Protein 7AE2 (pdb70)

Structure (mmCIF, N/CA/C/O backbone):
data_7AE2
#
_entry.id   7AE2
#
_cell.length_a   72.709
_cell.length_b   85.989
_cell.length_c   100.105
_cell.angle_alpha   90.000
_cell.angle_beta   90.000
_cell.angle_gamma   90.000
#
_symmetry.space_group_name_H-M   'C 2 2 21'
#
loop_
_entity.id
_entity.type
_entity.pdbx_description
1 polymer 'HEPN toxin'
2 polymer 'MNT ANTITOXIN'
3 water water
#
loop_
_atom_site.group_PDB
_atom_site.id
_atom_site.type_symbol
_atom_site.label_atom_id
_atom_site.label_alt_id
_atom_site.label_comp_id
_atom_site.label_asym_id
_atom_site.label_entity_id
_atom_site.label_seq_id
_atom_site.pdbx_PDB_ins_code
_atom_site.Cartn_x
_atom_site.Cartn_y
_atom_site.Cartn_z
_atom_site.occupancy
_atom_site.B_iso_or_equiv
_atom_site.auth_seq_id
_atom_site.auth_comp_id
_atom_site.auth_asym_id
_atom_site.auth_atom_id
_atom_site.pdbx_PDB_model_num
ATOM 1 N N . ASN A 1 3 ? -24.413 -20.390 12.325 1.00 87.61 3 ASN A N 1
ATOM 2 C CA . ASN A 1 3 ? -23.912 -20.516 13.688 1.00 87.95 3 ASN A CA 1
ATOM 3 C C . ASN A 1 3 ? -23.136 -19.270 14.105 1.00 83.04 3 ASN A C 1
ATOM 4 O O . ASN A 1 3 ? -22.931 -19.024 15.293 1.00 82.65 3 ASN A O 1
ATOM 6 N N . ILE A 1 4 ? -22.704 -18.486 13.116 1.00 79.06 4 ILE A N 1
ATOM 7 C CA . ILE A 1 4 ? -21.968 -17.258 13.391 1.00 70.64 4 ILE A CA 1
ATOM 8 C C . ILE A 1 4 ? -22.900 -16.223 14.005 1.00 66.02 4 ILE A C 1
ATOM 9 O O . ILE A 1 4 ? -24.028 -16.022 13.536 1.00 65.86 4 ILE A O 1
ATOM 14 N N . GLU A 1 5 ? -22.432 -15.564 15.069 1.00 62.11 5 GLU A N 1
ATOM 15 C CA . GLU A 1 5 ? -23.166 -14.467 15.685 1.00 60.30 5 GLU A CA 1
ATOM 16 C C . GLU A 1 5 ? -22.680 -13.142 15.108 1.00 51.98 5 GLU A C 1
ATOM 17 O O . GLU A 1 5 ? -21.588 -12.677 15.454 1.00 48.83 5 GLU A O 1
ATOM 23 N N . PRO A 1 6 ? -23.456 -12.516 14.220 1.00 50.05 6 PRO A N 1
ATOM 24 C CA . PRO A 1 6 ? -23.008 -11.252 13.614 1.00 44.75 6 PRO A CA 1
ATOM 25 C C . PRO A 1 6 ? -22.823 -10.127 14.618 1.00 44.39 6 PRO A C 1
ATOM 26 O O . PRO A 1 6 ? -21.935 -9.283 14.433 1.00 39.28 6 PRO A O 1
ATOM 30 N N . VAL A 1 7 ? -23.636 -10.081 15.677 1.00 42.00 7 VAL A N 1
ATOM 31 C CA . VAL A 1 7 ? -23.537 -8.977 16.627 1.00 44.74 7 VAL A CA 1
ATOM 32 C C . VAL A 1 7 ? -22.209 -9.021 17.377 1.00 45.89 7 VAL A C 1
ATOM 33 O O . VAL A 1 7 ? -21.673 -7.974 17.763 1.00 42.75 7 VAL A O 1
ATOM 37 N N . ILE A 1 8 ? -21.641 -10.213 17.576 1.00 40.87 8 ILE A N 1
ATOM 38 C CA . ILE A 1 8 ? -20.330 -10.311 18.212 1.00 41.83 8 ILE A CA 1
ATOM 39 C C . ILE A 1 8 ? -19.245 -9.792 17.278 1.00 39.08 8 ILE A C 1
ATOM 40 O O . ILE A 1 8 ? -18.350 -9.045 17.695 1.00 38.68 8 ILE A O 1
ATOM 45 N N . ILE A 1 9 ? -19.308 -10.172 16.000 1.00 38.19 9 ILE A N 1
ATOM 46 C CA . ILE A 1 9 ? -18.329 -9.695 15.029 1.00 34.67 9 ILE A CA 1
ATOM 47 C C . ILE A 1 9 ? -18.471 -8.192 14.815 1.00 32.36 9 ILE A C 1
ATOM 48 O O . ILE A 1 9 ? -17.473 -7.469 14.716 1.00 33.87 9 ILE A O 1
ATOM 53 N N . GLU A 1 10 ? -19.710 -7.696 14.757 1.00 33.96 10 GLU A N 1
ATOM 54 C CA . GLU A 1 10 ? -19.930 -6.267 14.548 1.00 35.57 10 GLU A CA 1
ATOM 55 C C . GLU A 1 10 ? -19.361 -5.443 15.697 1.00 38.57 10 GLU A C 1
ATOM 56 O O . GLU A 1 10 ? -18.837 -4.343 15.481 1.00 36.50 10 GLU A O 1
ATOM 62 N N . THR A 1 11 ? -19.451 -5.961 16.925 1.00 40.18 11 THR A N 1
ATOM 63 C CA . THR A 1 11 ? -18.855 -5.272 18.066 1.00 35.74 11 THR A CA 1
ATOM 64 C C . THR A 1 11 ? -17.349 -5.117 17.892 1.00 36.27 11 THR A C 1
ATOM 65 O O . THR A 1 11 ? -16.789 -4.052 18.177 1.00 39.64 11 THR A O 1
ATOM 69 N N . ARG A 1 12 ? -16.674 -6.167 17.417 1.00 32.55 12 ARG A N 1
ATOM 70 C CA . ARG A 1 12 ? -15.227 -6.090 17.247 1.00 34.46 12 ARG A CA 1
ATOM 71 C C . ARG A 1 12 ? -14.850 -5.210 16.060 1.00 34.00 12 ARG A C 1
ATOM 72 O O . ARG A 1 12 ? -13.857 -4.476 16.120 1.00 32.42 12 ARG A O 1
ATOM 80 N N . LEU A 1 13 ? -15.620 -5.274 14.970 1.00 31.86 13 LEU A N 1
ATOM 81 C CA . LEU A 1 13 ? -15.369 -4.375 13.847 1.00 30.32 13 LEU A CA 1
ATOM 82 C C . LEU A 1 13 ? -15.537 -2.922 14.267 1.00 32.35 13 LEU A C 1
ATOM 83 O O . LEU A 1 13 ? -14.776 -2.049 13.834 1.00 33.70 13 LEU A O 1
ATOM 88 N N . GLU A 1 14 ? -16.533 -2.649 15.111 1.00 31.67 14 GLU A N 1
ATOM 89 C CA . GLU A 1 14 ? -16.732 -1.299 15.624 1.00 34.57 14 GLU A CA 1
ATOM 90 C C . GLU A 1 14 ? -15.522 -0.834 16.428 1.00 33.74 14 GLU A C 1
ATOM 91 O O . GLU A 1 14 ? -15.100 0.322 16.316 1.00 34.91 14 GLU A O 1
ATOM 97 N N . LEU A 1 15 ? -14.942 -1.730 17.232 1.00 31.93 15 LEU A N 1
ATOM 98 C CA . LEU A 1 15 ? -13.756 -1.375 18.008 1.00 28.99 15 LEU A CA 1
ATOM 99 C C . LEU A 1 15 ? -12.556 -1.113 17.106 1.00 31.03 15 LEU A C 1
ATOM 100 O O . LEU A 1 15 ? -11.780 -0.182 17.354 1.00 33.36 15 LEU A O 1
ATOM 105 N N . ILE A 1 16 ? -12.377 -1.932 16.065 1.00 29.23 16 ILE A N 1
ATOM 106 C CA . ILE A 1 16 ? -11.274 -1.716 15.129 1.00 30.44 16 ILE A CA 1
ATOM 107 C C . ILE A 1 16 ? -11.378 -0.335 14.497 1.00 30.26 16 ILE A C 1
ATOM 108 O O . ILE A 1 16 ? -10.375 0.376 14.352 1.00 30.90 16 ILE A O 1
ATOM 113 N N . GLY A 1 17 ? -12.593 0.071 14.126 1.00 28.36 17 GLY A N 1
ATOM 114 C CA . GLY A 1 17 ? -12.775 1.398 13.558 1.00 28.87 17 GLY A CA 1
ATOM 115 C C . GLY A 1 17 ? -12.413 2.500 14.524 1.00 33.79 17 GLY A C 1
ATOM 116 O O . GLY A 1 17 ? -11.834 3.522 14.134 1.00 33.42 17 GLY A O 1
ATOM 117 N N A ARG A 1 18 ? -12.741 2.325 15.810 0.48 32.24 18 ARG A N 1
ATOM 118 N N B ARG A 1 18 ? -12.743 2.325 15.808 0.52 32.27 18 ARG A N 1
ATOM 119 C CA A ARG A 1 18 ? -12.399 3.333 16.807 0.48 34.44 18 ARG A CA 1
ATOM 120 C CA B ARG A 1 18 ? -12.403 3.329 16.808 0.52 34.41 18 ARG A CA 1
ATOM 121 C C A ARG A 1 18 ? -10.895 3.388 17.043 0.48 33.44 18 ARG A C 1
ATOM 122 C C B ARG A 1 18 ? -10.898 3.386 17.043 0.52 33.42 18 ARG A C 1
ATOM 123 O O A ARG A 1 18 ? -10.324 4.473 17.202 0.48 35.09 18 ARG A O 1
ATOM 124 O O B ARG A 1 18 ? -10.330 4.473 17.200 0.52 35.04 18 ARG A O 1
ATOM 139 N N . TYR A 1 19 ? -10.237 2.226 17.071 1.00 30.20 19 TYR A N 1
ATOM 140 C CA . TYR A 1 19 ? -8.788 2.202 17.235 1.00 31.67 19 TYR A CA 1
ATOM 141 C C . TYR A 1 19 ? -8.089 2.846 16.044 1.00 36.77 19 TYR A C 1
ATOM 142 O O . TYR A 1 19 ? -7.088 3.553 16.210 1.00 34.69 19 TYR A O 1
ATOM 151 N N . LEU A 1 20 ? -8.604 2.607 14.835 1.00 31.18 20 LEU A N 1
ATOM 152 C CA . LEU A 1 20 ? -7.997 3.181 13.638 1.00 30.60 20 LEU A CA 1
ATOM 153 C C . LEU A 1 20 ? -8.158 4.695 13.608 1.00 29.29 20 LEU A C 1
ATOM 154 O O . LEU A 1 20 ? -7.261 5.410 13.145 1.00 33.05 20 LEU A O 1
ATOM 159 N N . ASP A 1 21 ? -9.296 5.204 14.089 1.00 28.01 21 ASP A N 1
ATOM 160 C CA . ASP A 1 21 ? -9.484 6.649 14.157 1.00 30.41 21 ASP A CA 1
ATOM 161 C C . ASP A 1 21 ? -8.454 7.294 15.076 1.00 34.28 21 ASP A C 1
ATOM 162 O O . ASP A 1 21 ? -7.980 8.404 14.806 1.00 35.69 21 ASP A O 1
ATOM 167 N N . HIS A 1 22 ? -8.093 6.615 16.168 1.00 36.61 22 HIS A N 1
ATOM 168 C CA . HIS A 1 22 ? -7.057 7.145 17.049 1.00 41.30 22 HIS A CA 1
ATOM 169 C C . HIS A 1 22 ? -5.671 6.971 16.438 1.00 40.67 22 HIS A C 1
ATOM 170 O O . HIS A 1 22 ? -4.809 7.847 16.584 1.00 41.72 22 HIS A O 1
ATOM 177 N N . LEU A 1 23 ? -5.439 5.851 15.747 1.00 34.29 23 LEU A N 1
ATOM 178 C CA . LEU A 1 23 ? -4.142 5.622 15.118 1.00 36.14 23 LEU A CA 1
ATOM 179 C C . LEU A 1 23 ? -3.897 6.596 13.973 1.00 37.36 23 LEU A C 1
ATOM 180 O O . LEU A 1 23 ? -2.745 6.954 13.699 1.00 37.48 23 LEU A O 1
ATOM 185 N N . LYS A 1 24 ? -4.969 7.037 13.307 1.00 34.61 24 LYS A N 1
ATOM 186 C CA . LYS A 1 24 ? -4.848 7.977 12.198 1.00 35.60 24 LYS A CA 1
ATOM 187 C C . LYS A 1 24 ? -4.229 9.299 12.635 1.00 39.85 24 LYS A C 1
ATOM 188 O O . LYS A 1 24 ? -3.655 10.015 11.806 1.00 42.22 24 LYS A O 1
ATOM 194 N N . LYS A 1 25 ? -4.332 9.644 13.922 1.00 39.87 25 LYS A N 1
ATOM 195 C CA . LYS A 1 25 ? -3.736 10.888 14.395 1.00 46.97 25 LYS A CA 1
ATOM 196 C C . LYS A 1 25 ? -2.216 10.876 14.279 1.00 46.55 25 LYS A C 1
ATOM 197 O O . LYS A 1 25 ? -1.590 11.938 14.364 1.00 51.33 25 LYS A O 1
ATOM 203 N N . PHE A 1 26 ? -1.611 9.704 14.084 1.00 43.65 26 PHE A N 1
ATOM 204 C CA . PHE A 1 26 ? -0.165 9.561 13.971 1.00 43.87 26 PHE A CA 1
ATOM 205 C C . PHE A 1 26 ? 0.295 9.328 12.535 1.00 50.78 26 PHE A C 1
ATOM 206 O O . PHE A 1 26 ? 1.455 8.961 12.321 1.00 54.89 26 PHE A O 1
ATOM 214 N N . GLU A 1 27 ? -0.580 9.533 11.545 1.00 47.10 27 GLU A N 1
ATOM 215 C CA . GLU A 1 27 ? -0.245 9.153 10.177 1.00 44.69 27 GLU A CA 1
ATOM 216 C C . GLU A 1 27 ? 0.801 10.062 9.548 1.00 49.46 27 GLU A C 1
ATOM 217 O O . GLU A 1 27 ? 1.471 9.642 8.600 1.00 45.65 27 GLU A O 1
ATOM 223 N N . ASN A 1 28 ? 0.959 11.289 10.046 1.00 52.84 28 ASN A N 1
ATOM 224 C CA . ASN A 1 28 ? 1.862 12.260 9.441 1.00 57.95 28 ASN A CA 1
ATOM 225 C C . ASN A 1 28 ? 3.061 12.579 10.328 1.00 60.44 28 ASN A C 1
ATOM 226 O O . ASN A 1 28 ? 3.758 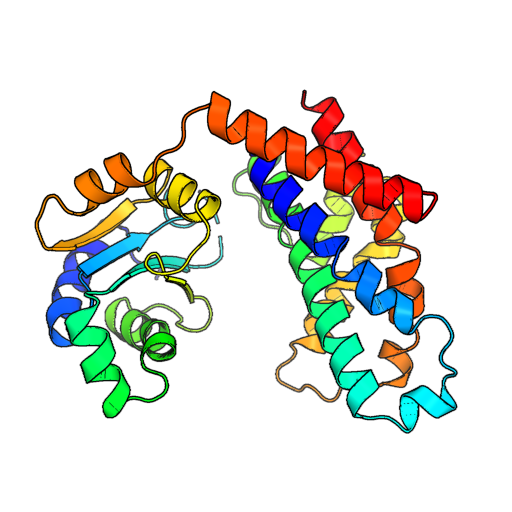13.570 10.090 1.00 66.07 28 ASN A O 1
ATOM 231 N N . ILE A 1 29 ? 3.317 11.761 11.341 1.00 56.96 29 ILE A N 1
ATOM 232 C CA . ILE A 1 29 ? 4.466 11.970 12.214 1.00 56.76 29 ILE A CA 1
ATOM 233 C C . ILE A 1 29 ? 5.707 11.405 11.539 1.00 56.06 29 ILE A C 1
ATOM 234 O O . ILE A 1 29 ? 5.707 10.264 11.063 1.00 55.80 29 ILE A O 1
ATOM 239 N N . SER A 1 30 ? 6.768 12.205 11.491 1.00 58.88 30 SER A N 1
ATOM 240 C CA . SER A 1 30 ? 8.012 11.752 10.893 1.00 60.91 30 SER A CA 1
ATOM 241 C C . SER A 1 30 ? 8.659 10.675 11.760 1.00 59.21 30 SER A C 1
ATOM 242 O O . SER A 1 30 ? 8.329 10.501 12.936 1.00 56.21 30 SER A O 1
ATOM 245 N N . LEU A 1 31 ? 9.593 9.940 11.155 1.00 62.07 31 LEU A N 1
ATOM 246 C CA . LEU A 1 31 ? 10.305 8.906 11.898 1.00 64.47 31 LEU A CA 1
ATOM 247 C C . LEU A 1 31 ? 11.121 9.509 13.035 1.00 64.88 31 LEU A C 1
ATOM 248 O O . LEU A 1 31 ? 11.216 8.922 14.119 1.00 64.17 31 LEU A O 1
ATOM 253 N N . ASP A 1 32 ? 11.703 10.690 12.814 1.00 69.84 32 ASP A N 1
ATOM 254 C CA . ASP A 1 32 ? 12.535 11.310 13.841 1.00 77.58 32 ASP A CA 1
ATOM 255 C C . ASP A 1 32 ? 11.706 11.717 15.054 1.00 75.82 32 ASP A C 1
ATOM 256 O O . ASP A 1 32 ? 12.071 11.414 16.196 1.00 75.94 32 ASP A O 1
ATOM 261 N N . ASP A 1 33 ? 10.586 12.408 14.824 1.00 74.12 33 ASP A N 1
ATOM 262 C CA . ASP A 1 33 ? 9.726 12.813 15.932 1.00 74.04 33 ASP A CA 1
ATOM 263 C C . ASP A 1 33 ? 9.132 11.607 16.649 1.00 68.42 33 ASP A C 1
ATOM 264 O O . ASP A 1 33 ? 8.913 11.651 17.866 1.00 69.39 33 ASP A O 1
ATOM 269 N N . TYR A 1 34 ? 8.872 10.523 15.916 1.00 61.20 34 TYR A N 1
ATOM 270 C CA . TYR A 1 34 ? 8.329 9.317 16.533 1.00 55.83 34 TYR A CA 1
ATOM 271 C C . TYR A 1 34 ? 9.361 8.643 17.427 1.00 59.56 34 TYR A C 1
ATOM 272 O O . TYR A 1 34 ? 9.034 8.184 18.528 1.00 60.15 34 TYR A O 1
ATOM 281 N N . LEU A 1 35 ? 10.617 8.579 16.978 1.00 62.88 35 LEU A N 1
ATOM 282 C CA . LEU A 1 35 ? 11.644 7.917 17.773 1.00 64.48 35 LEU A CA 1
ATOM 283 C C . LEU A 1 35 ? 12.002 8.715 19.020 1.00 65.65 35 LEU A C 1
ATOM 284 O O . LEU A 1 35 ? 12.470 8.137 20.007 1.00 69.58 35 LEU A O 1
ATOM 289 N N . SER A 1 36 ? 11.794 10.031 19.002 1.00 65.55 36 SER A N 1
ATOM 290 C CA . SER A 1 36 ? 12.108 10.855 20.162 1.00 70.94 36 SER A CA 1
ATOM 291 C C . SER A 1 36 ? 11.005 10.852 21.211 1.00 69.92 36 SER A C 1
ATOM 292 O O . SER A 1 36 ? 11.245 11.303 22.336 1.00 74.75 36 SER A O 1
ATOM 295 N N . SER A 1 37 ? 9.816 10.359 20.881 1.00 65.31 37 SER A N 1
ATOM 296 C CA . SER A 1 37 ? 8.669 10.381 21.785 1.00 63.24 37 SER A CA 1
ATOM 297 C C . SER A 1 37 ? 8.366 8.954 22.229 1.00 59.71 37 SER A C 1
ATOM 298 O O . SER A 1 37 ? 7.793 8.167 21.470 1.00 57.20 37 SER A O 1
ATOM 301 N N . PHE A 1 38 ? 8.747 8.626 23.464 1.00 60.50 38 PHE A N 1
ATOM 302 C CA . PHE A 1 38 ? 8.395 7.323 24.016 1.00 58.48 38 PHE A CA 1
ATOM 303 C C . PHE A 1 38 ? 6.895 7.213 24.252 1.00 55.58 38 PHE A C 1
ATOM 304 O O . PHE A 1 38 ? 6.330 6.119 24.144 1.00 51.26 38 PHE A O 1
ATOM 312 N N . GLU A 1 39 ? 6.233 8.334 24.550 1.00 57.02 39 GLU A N 1
ATOM 313 C CA . GLU A 1 39 ? 4.793 8.312 24.783 1.00 57.17 39 GLU A CA 1
ATOM 314 C C . GLU A 1 39 ? 4.035 7.941 23.513 1.00 53.72 39 GLU A C 1
ATOM 315 O O . GLU A 1 39 ? 3.119 7.112 23.543 1.00 52.79 39 GLU A O 1
ATOM 321 N N . GLN A 1 40 ? 4.402 8.551 22.382 1.00 50.40 40 GLN A N 1
ATOM 322 C CA . GLN A 1 40 ? 3.723 8.236 21.128 1.00 50.80 40 GLN A CA 1
ATOM 323 C C . GLN A 1 40 ? 3.984 6.800 20.694 1.00 48.09 40 GLN A C 1
ATOM 324 O O . GLN A 1 40 ? 3.137 6.191 20.030 1.00 45.61 40 GLN A O 1
ATOM 330 N N . GLN A 1 41 ? 5.138 6.239 21.060 1.00 47.23 41 GLN A N 1
ATOM 331 C CA . GLN A 1 41 ? 5.398 4.837 20.757 1.00 44.94 41 GLN A CA 1
ATOM 332 C C . GLN A 1 41 ? 4.478 3.922 21.557 1.00 44.40 41 GLN A C 1
ATOM 333 O O .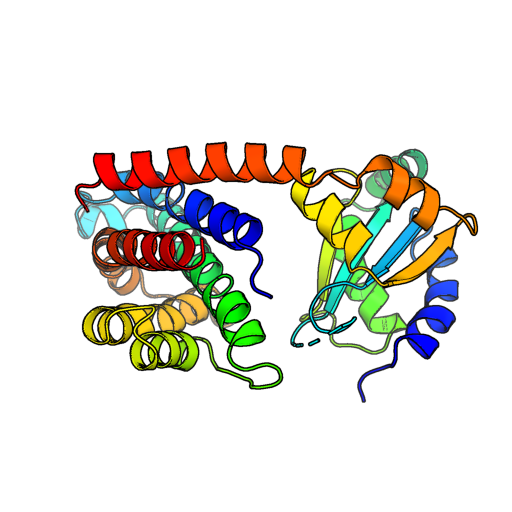 GLN A 1 41 ? 3.953 2.941 21.019 1.00 46.61 41 GLN A O 1
ATOM 339 N N . LEU A 1 42 ? 4.260 4.236 22.837 1.00 44.98 42 LEU A N 1
ATOM 340 C CA . LEU A 1 42 ? 3.401 3.402 23.673 1.00 43.87 42 LEU A CA 1
ATOM 341 C C . LEU A 1 42 ? 1.957 3.426 23.186 1.00 43.44 42 LEU A C 1
ATOM 342 O O . LEU A 1 42 ? 1.270 2.398 23.210 1.00 43.82 42 LEU A O 1
ATOM 347 N N . ILE A 1 43 ? 1.476 4.592 22.748 1.00 43.71 43 ILE A N 1
ATOM 348 C CA . ILE A 1 43 ? 0.104 4.694 22.255 1.00 40.35 43 ILE A CA 1
ATOM 349 C C . ILE A 1 43 ? -0.072 3.862 20.993 1.00 38.69 43 ILE A C 1
ATOM 350 O O . ILE A 1 43 ? -1.044 3.109 20.851 1.00 38.69 43 ILE A O 1
ATOM 355 N N . THR A 1 44 ? 0.861 3.995 20.049 1.00 40.18 44 THR A N 1
ATOM 356 C CA . THR A 1 44 ? 0.725 3.281 18.784 1.00 40.24 44 THR A CA 1
ATOM 357 C C . THR A 1 44 ? 0.903 1.780 18.962 1.00 37.72 44 THR A C 1
ATOM 358 O O . THR A 1 44 ? 0.231 0.991 18.290 1.00 36.65 44 THR A O 1
ATOM 362 N N . GLU A 1 45 ? 1.794 1.374 19.867 1.00 36.39 45 GLU A N 1
ATOM 363 C CA . GLU A 1 45 ? 1.979 -0.044 20.159 1.00 37.81 45 GLU A CA 1
ATOM 364 C C . GLU A 1 45 ? 0.716 -0.655 20.751 1.00 41.37 45 GLU A C 1
ATOM 365 O O . GLU A 1 45 ? 0.292 -1.742 20.342 1.00 42.36 45 GLU A O 1
ATOM 371 N N . ARG A 1 46 ? 0.104 0.027 21.720 1.00 38.15 46 ARG A N 1
ATOM 372 C CA . ARG A 1 46 ? -1.135 -0.471 22.305 1.00 38.77 46 ARG A CA 1
ATOM 373 C C . ARG A 1 46 ? -2.266 -0.487 21.281 1.00 36.86 46 ARG A C 1
ATOM 374 O O . ARG A 1 46 ? -3.058 -1.435 21.238 1.00 36.93 46 ARG A O 1
ATOM 382 N N . LEU A 1 47 ? -2.353 0.545 20.439 1.00 33.06 47 LEU A N 1
ATOM 383 C CA . LEU A 1 47 ? -3.396 0.570 19.416 1.00 34.24 47 LEU A CA 1
ATOM 384 C C . LEU A 1 47 ? -3.218 -0.570 18.421 1.00 35.68 47 LEU A C 1
ATOM 385 O O . LEU A 1 47 ? -4.181 -1.268 18.083 1.00 37.28 47 LEU A O 1
ATOM 390 N N . LEU A 1 48 ? -1.987 -0.774 17.939 1.00 37.78 48 LEU A N 1
ATOM 391 C CA . LEU A 1 48 ? -1.728 -1.855 16.991 1.00 36.63 48 LEU A CA 1
ATOM 392 C C . LEU A 1 48 ? -1.995 -3.220 17.609 1.00 39.54 48 LEU A C 1
ATOM 393 O O . LEU A 1 48 ? -2.412 -4.149 16.908 1.00 37.54 48 LEU A O 1
ATOM 398 N N . GLN A 1 49 ? -1.756 -3.362 18.914 1.00 36.39 49 GLN A N 1
ATOM 399 C CA . GLN A 1 49 ? -2.036 -4.627 19.584 1.00 37.19 49 GLN A CA 1
ATOM 400 C C . GLN A 1 49 ? -3.535 -4.887 19.670 1.00 37.75 49 GLN A C 1
ATOM 401 O O . GLN A 1 49 ? -3.989 -6.014 19.442 1.00 38.79 49 GLN A O 1
ATOM 407 N N . LEU A 1 50 ? -4.320 -3.857 19.994 1.00 35.52 50 LEU A N 1
ATOM 408 C CA . LEU A 1 50 ? -5.765 -4.033 20.097 1.00 38.45 50 LEU A CA 1
ATOM 409 C C . LEU A 1 50 ? -6.403 -4.272 18.733 1.00 36.06 50 LEU A C 1
ATOM 410 O O . LEU A 1 50 ? -7.379 -5.024 18.630 1.00 34.79 50 LEU A O 1
ATOM 415 N N . ILE A 1 51 ? -5.869 -3.647 17.681 1.00 36.54 51 ILE A N 1
ATOM 416 C CA . ILE A 1 51 ? -6.407 -3.850 16.339 1.00 33.96 51 ILE A CA 1
ATOM 417 C C . ILE A 1 51 ? -6.194 -5.291 15.894 1.00 35.24 51 ILE A C 1
ATOM 418 O O . ILE A 1 51 ? -7.127 -5.963 15.441 1.00 35.47 51 ILE A O 1
ATOM 423 N N . THR A 1 52 ? -4.962 -5.789 16.030 1.00 33.24 52 THR A N 1
ATOM 424 C CA . THR A 1 52 ? -4.658 -7.142 15.574 1.00 36.68 52 THR A CA 1
ATOM 425 C C . THR A 1 52 ? -5.393 -8.186 16.404 1.00 38.58 52 THR A C 1
ATOM 426 O O . THR A 1 52 ? -5.872 -9.190 15.864 1.00 37.56 52 THR A O 1
ATOM 430 N N . GLN A 1 53 ? -5.501 -7.970 17.718 1.00 36.06 53 GLN A N 1
ATOM 431 C CA . GLN A 1 53 ? -6.197 -8.940 18.559 1.00 40.35 53 GLN A CA 1
ATOM 432 C C . GLN A 1 53 ? -7.688 -8.987 18.251 1.00 35.87 53 GLN A C 1
ATOM 433 O O . GLN A 1 53 ? -8.292 -10.065 18.290 1.00 37.14 53 GLN A O 1
ATOM 439 N N . ALA A 1 54 ? -8.297 -7.839 17.944 1.00 33.50 54 ALA A N 1
ATOM 440 C CA . ALA A 1 54 ? -9.706 -7.834 17.566 1.00 37.71 54 ALA A CA 1
ATOM 441 C C . ALA A 1 54 ? -9.931 -8.598 16.266 1.00 35.60 54 ALA A C 1
ATOM 442 O O . ALA A 1 54 ? -10.935 -9.304 16.119 1.00 34.05 54 ALA A O 1
ATOM 444 N N . ALA A 1 55 ? -9.005 -8.472 15.312 1.00 32.18 55 ALA A N 1
ATOM 445 C CA . ALA A 1 55 ? -9.123 -9.223 14.066 1.00 34.28 55 ALA A CA 1
ATOM 446 C C . ALA A 1 55 ? -8.941 -10.716 14.306 1.00 34.81 55 ALA A C 1
ATOM 447 O O . ALA A 1 55 ? -9.669 -11.535 13.734 1.00 30.32 55 ALA A O 1
ATOM 449 N N . ILE A 1 56 ? -7.976 -11.084 15.154 1.00 33.89 56 ILE A N 1
ATOM 450 C CA . ILE A 1 56 ? -7.788 -12.485 15.523 1.00 36.67 56 ILE A CA 1
ATOM 451 C C . ILE A 1 56 ? -9.043 -13.032 16.196 1.00 39.06 56 ILE A C 1
ATOM 452 O O . ILE A 1 56 ? -9.426 -14.189 15.982 1.00 41.66 56 ILE A O 1
ATOM 457 N N A ASP A 1 57 ? -9.713 -12.204 17.002 0.58 40.00 57 ASP A N 1
ATOM 458 N N B ASP A 1 57 ? -9.689 -12.216 17.034 0.42 39.92 57 ASP A N 1
ATOM 459 C CA A ASP A 1 57 ? -10.955 -12.637 17.637 0.58 41.45 57 ASP A CA 1
ATOM 460 C CA B ASP A 1 57 ? -10.961 -12.616 17.631 0.42 41.47 57 ASP A CA 1
ATOM 461 C C A ASP A 1 57 ? -12.050 -12.869 16.602 0.58 38.92 57 ASP A C 1
ATOM 462 C C B ASP A 1 57 ? -11.994 -12.913 16.555 0.42 38.82 57 ASP A C 1
ATOM 463 O O A ASP A 1 57 ? -12.837 -13.816 16.722 0.58 39.85 57 ASP A O 1
ATOM 464 O O B ASP A 1 57 ? -12.687 -13.937 16.604 0.42 39.86 57 ASP A O 1
ATOM 473 N N . ILE A 1 58 ? -12.116 -12.016 15.578 1.00 33.95 58 ILE A N 1
ATOM 474 C CA . ILE A 1 58 ? -13.109 -12.187 14.521 1.00 35.90 58 ILE A CA 1
ATOM 475 C C . ILE A 1 58 ? -12.799 -13.428 13.695 1.00 38.07 58 ILE A C 1
ATOM 476 O O . ILE A 1 58 ? -13.691 -14.232 13.395 1.00 37.16 58 ILE A O 1
ATOM 481 N N . ASN A 1 59 ? -11.528 -13.607 13.319 1.00 36.82 59 ASN A N 1
ATOM 482 C CA . ASN A 1 59 ? -11.157 -14.737 12.472 1.00 35.27 59 ASN A CA 1
ATOM 483 C C . ASN A 1 59 ? -11.452 -16.066 13.156 1.00 37.91 59 ASN A C 1
ATOM 484 O O . ASN A 1 59 ? -11.952 -17.001 12.521 1.00 40.93 59 ASN A O 1
ATOM 489 N N . ASP A 1 60 ? -11.151 -16.170 14.453 1.00 38.40 60 ASP A N 1
ATOM 490 C CA . ASP A 1 60 ? -11.422 -17.411 15.171 1.00 46.73 60 ASP A CA 1
ATOM 491 C C . ASP A 1 60 ? -12.919 -17.676 15.285 1.00 48.53 60 ASP A C 1
ATOM 492 O O . ASP A 1 60 ? -13.352 -18.832 15.237 1.00 50.31 60 ASP A O 1
ATOM 497 N N . HIS A 1 61 ? -13.727 -16.624 15.439 1.00 46.29 61 HIS A N 1
ATOM 498 C CA . HIS A 1 61 ? -15.169 -16.830 15.545 1.00 47.79 61 HIS A CA 1
ATOM 499 C C . HIS A 1 61 ? -15.748 -17.322 14.225 1.00 45.99 61 HIS A C 1
ATOM 500 O O . HIS A 1 61 ? -16.609 -18.210 14.208 1.00 49.73 61 HIS A O 1
ATOM 502 N N . ILE A 1 62 ? -15.274 -16.769 13.107 1.00 42.34 62 ILE A N 1
ATOM 503 C CA . ILE A 1 62 ? -15.752 -17.204 11.798 1.00 43.62 62 ILE A CA 1
ATOM 504 C C . ILE A 1 62 ? -15.318 -18.639 11.521 1.00 49.51 62 ILE A C 1
ATOM 505 O O . ILE A 1 62 ? -16.110 -19.468 11.058 1.00 53.91 62 ILE A O 1
ATOM 510 N N . LEU A 1 63 ? -14.054 -18.958 11.811 1.00 48.04 63 LEU A N 1
ATOM 511 C CA . LEU A 1 63 ? -13.541 -20.287 11.491 1.00 51.46 63 LEU A CA 1
ATOM 512 C C . LEU A 1 63 ? -14.101 -21.355 12.422 1.00 58.71 63 LEU A C 1
ATOM 513 O O . LEU A 1 63 ? -14.167 -22.530 12.041 1.00 67.00 63 LEU A O 1
ATOM 518 N N . SER A 1 64 ? -14.501 -20.977 13.640 1.00 59.92 64 SER A N 1
ATOM 519 C CA . SER A 1 64 ? -15.089 -21.952 14.553 1.00 66.97 64 SER A CA 1
ATOM 520 C C . SER A 1 64 ? -16.466 -22.409 14.097 1.00 73.39 64 SER A C 1
ATOM 521 O O . SER A 1 64 ? -16.952 -23.438 14.577 1.00 79.29 64 SER A O 1
ATOM 524 N N . LYS A 1 65 ? -17.109 -21.668 13.196 1.00 72.92 65 LYS A N 1
ATOM 525 C CA . LYS A 1 65 ? -18.400 -22.071 12.663 1.00 76.43 65 LYS A CA 1
ATOM 526 C C . LYS A 1 65 ? -18.311 -22.621 11.246 1.00 78.67 65 LYS A C 1
ATOM 527 O O . LYS A 1 65 ? -19.206 -23.367 10.831 0.63 81.22 65 LYS A O 1
ATOM 529 N N . LEU A 1 66 ? -17.265 -22.269 10.495 1.00 77.65 66 LEU A N 1
ATOM 530 C CA . LEU A 1 66 ? -17.031 -22.863 9.185 1.00 79.00 66 LEU A CA 1
ATOM 531 C C . LEU A 1 66 ? -16.203 -24.136 9.260 1.00 84.39 66 LEU A C 1
ATOM 532 O O . LEU A 1 66 ? -16.364 -25.021 8.413 1.00 86.36 66 LEU A O 1
ATOM 537 N N . LYS A 1 67 ? -15.310 -24.243 10.254 1.00 85.80 67 LYS A N 1
ATOM 538 C CA . LYS A 1 67 ? -14.487 -25.427 10.468 1.00 87.81 67 LYS A CA 1
ATOM 539 C C . LYS A 1 67 ? -14.503 -25.741 11.968 1.00 87.78 67 LYS A C 1
ATOM 540 O O . LYS A 1 67 ? -13.542 -25.496 12.696 1.00 85.94 67 LYS A O 1
ATOM 543 N N . SER A 1 68 ? -15.623 -26.288 12.436 1.00 91.74 68 SER A N 1
ATOM 544 C CA . SER A 1 68 ? -15.769 -26.602 13.851 1.00 93.39 68 SER A CA 1
ATOM 545 C C . SER A 1 68 ? -14.773 -27.679 14.264 1.00 95.19 68 SER A C 1
ATOM 546 O O . SER A 1 68 ? -14.578 -28.674 13.561 1.00 97.25 68 SER A O 1
ATOM 548 N N . GLY A 1 69 ? -14.130 -27.467 15.413 1.00 94.64 69 GLY A N 1
ATOM 549 C CA . GLY A 1 69 ? -13.129 -28.382 15.920 1.00 99.34 69 GLY A CA 1
ATOM 550 C C . GLY A 1 69 ? -11.747 -28.210 15.332 1.00 98.41 69 GLY A C 1
ATOM 551 O O . GLY A 1 69 ? -10.763 -28.604 15.971 1.00 98.09 69 GLY A O 1
ATOM 552 N N . LYS A 1 70 ? -11.636 -27.622 14.146 1.00 95.67 70 LYS A N 1
ATOM 553 C CA . LYS A 1 70 ? -10.343 -27.381 13.525 1.00 90.44 70 LYS A CA 1
ATOM 554 C C . LYS A 1 70 ? -9.610 -26.234 14.211 1.00 86.04 70 LYS A C 1
ATOM 555 O O . LYS A 1 70 ? -10.210 -25.213 14.558 1.00 83.17 70 LYS A O 1
ATOM 557 N N . SER A 1 71 ? -8.303 -26.406 14.390 1.00 84.80 71 SER A N 1
ATOM 558 C CA . SER A 1 71 ? -7.453 -25.409 15.024 1.00 80.76 71 SER A CA 1
ATOM 559 C C . SER A 1 71 ? -6.618 -24.687 13.976 1.00 75.08 71 SER A C 1
ATOM 560 O O . SER A 1 71 ? -6.109 -25.307 13.036 1.00 75.71 71 SER A O 1
ATOM 563 N N . TYR A 1 72 ? -6.476 -23.374 14.146 1.00 69.57 72 TYR A N 1
ATOM 564 C CA . TYR A 1 72 ? -5.714 -22.549 13.220 1.00 66.79 72 TYR A CA 1
ATOM 565 C C . TYR A 1 72 ? -4.835 -21.593 14.006 1.00 66.32 72 TYR A C 1
ATOM 566 O O . TYR A 1 72 ? -5.297 -20.971 14.968 1.00 67.15 72 TYR A O 1
ATOM 575 N N . THR A 1 73 ? -3.573 -21.482 13.603 1.00 64.55 73 THR A N 1
ATOM 576 C CA . THR A 1 73 ? -2.742 -20.405 14.111 1.00 57.64 73 THR A CA 1
ATOM 577 C C . THR A 1 73 ? -3.269 -19.067 13.600 1.00 50.25 73 THR A C 1
ATOM 578 O O . THR A 1 73 ? -4.013 -18.998 12.617 1.00 50.14 73 THR A O 1
ATOM 582 N N . ASN A 1 74 ? -2.878 -17.992 14.286 1.00 47.14 74 ASN A N 1
ATOM 583 C CA . ASN A 1 74 ? -3.345 -16.666 13.896 1.00 46.92 74 ASN A CA 1
ATOM 584 C C . ASN A 1 74 ? -2.904 -16.320 12.479 1.00 44.63 74 ASN A C 1
ATOM 585 O O . ASN A 1 74 ? -3.642 -15.665 11.733 1.00 44.37 74 ASN A O 1
ATOM 590 N N . PHE A 1 75 ? -1.707 -16.760 12.085 1.00 41.05 75 PHE A N 1
ATOM 591 C CA . PHE A 1 75 ? -1.238 -16.511 10.726 1.00 39.85 75 PHE A CA 1
ATOM 592 C C . PHE A 1 75 ? -2.049 -17.310 9.713 1.00 42.69 75 PHE A C 1
ATOM 593 O O . PHE A 1 75 ? -2.534 -16.761 8.716 1.00 43.72 75 PHE A O 1
ATOM 601 N N . GLU A 1 76 ? -2.219 -18.611 9.960 1.00 44.07 76 GLU A N 1
ATOM 602 C CA . GLU A 1 76 ? -2.989 -19.455 9.055 1.00 50.12 76 GLU A CA 1
ATOM 603 C C . GLU A 1 76 ? -4.473 -19.110 9.051 1.00 49.73 76 GLU A C 1
ATOM 604 O O . GLU A 1 76 ? -5.170 -19.453 8.091 1.00 46.91 76 GLU A O 1
ATOM 606 N N . ALA A 1 77 ? -4.969 -18.434 10.090 1.00 46.90 77 ALA A N 1
ATOM 607 C CA . ALA A 1 77 ? -6.377 -18.051 10.112 1.00 45.76 77 ALA A CA 1
ATOM 608 C C . ALA A 1 77 ? -6.678 -17.008 9.043 1.00 41.41 77 ALA A C 1
ATOM 609 O O . ALA A 1 77 ? -7.700 -17.092 8.351 1.00 39.59 77 ALA A O 1
ATOM 611 N N . PHE A 1 78 ? -5.801 -16.009 8.900 1.00 40.32 78 PHE A N 1
ATOM 612 C CA . PHE A 1 78 ? -5.958 -15.035 7.824 1.00 40.34 78 PHE A CA 1
ATOM 613 C C . PHE A 1 78 ? -5.907 -15.713 6.461 1.00 42.85 78 PHE A C 1
ATOM 614 O O . PHE A 1 78 ? -6.687 -15.376 5.562 1.00 42.80 78 PHE A O 1
ATOM 622 N N . ILE A 1 79 ? -4.999 -16.677 6.292 1.00 42.56 79 ILE A N 1
ATOM 623 C CA . ILE A 1 79 ? -4.859 -17.352 5.005 1.00 45.92 79 ILE A CA 1
ATOM 624 C C . ILE A 1 79 ? -6.095 -18.189 4.705 1.00 48.56 79 ILE A C 1
ATOM 625 O O . ILE A 1 79 ? -6.538 -18.278 3.553 1.00 52.53 79 ILE A O 1
ATOM 630 N N . GLU A 1 80 ? -6.677 -18.807 5.735 1.00 45.60 80 GLU A N 1
ATOM 631 C CA . GLU A 1 80 ? -7.863 -19.631 5.526 1.00 46.18 80 GLU A CA 1
ATOM 632 C C . GLU A 1 80 ? -9.050 -18.787 5.075 1.00 43.07 80 GLU A C 1
ATOM 633 O O . GLU A 1 80 ? -9.848 -19.226 4.238 1.00 46.89 80 GLU A O 1
ATOM 639 N N . LEU A 1 81 ? -9.183 -17.572 5.615 1.00 35.88 81 LEU A N 1
ATOM 640 C CA . LEU A 1 81 ? -10.247 -16.680 5.167 1.00 38.69 81 LEU A CA 1
ATOM 641 C C . LEU A 1 81 ? -10.062 -16.276 3.710 1.00 39.37 81 LEU A C 1
ATOM 642 O O . LEU A 1 81 ? -11.049 -16.025 3.008 1.00 40.12 81 LEU A O 1
ATOM 647 N N . GLY A 1 82 ? -8.815 -16.214 3.238 1.00 42.02 82 GLY A N 1
ATOM 648 C CA . GLY A 1 82 ? -8.577 -15.917 1.836 1.00 45.12 82 GLY A CA 1
ATOM 649 C C . GLY A 1 82 ? -8.947 -17.061 0.913 1.00 50.08 82 GLY A C 1
ATOM 650 O O . GLY A 1 82 ? -9.383 -16.831 -0.219 1.00 47.90 82 GLY A O 1
ATOM 651 N N . LYS A 1 83 ? -8.782 -18.303 1.379 1.00 54.43 83 LYS A N 1
ATOM 652 C CA . LYS A 1 83 ? -9.166 -19.458 0.571 1.00 59.06 83 LYS A CA 1
ATOM 653 C C . LYS A 1 83 ? -10.667 -19.476 0.313 1.00 61.92 83 LYS A C 1
ATOM 654 O O . LYS A 1 83 ? -11.112 -19.820 -0.789 1.00 64.95 83 LYS A O 1
ATOM 660 N N . TYR A 1 84 ? -11.464 -19.117 1.318 1.00 60.31 84 TYR A N 1
ATOM 661 C CA . TYR A 1 84 ? -12.916 -19.138 1.216 1.00 61.21 84 TYR A CA 1
ATOM 662 C C . TYR A 1 84 ? -13.492 -17.822 0.711 1.00 57.34 84 TYR A C 1
ATOM 663 O O . TYR A 1 84 ? -14.715 -17.644 0.739 1.00 53.91 84 TYR A O 1
ATOM 672 N N . GLN A 1 85 ? -12.640 -16.900 0.264 1.00 54.59 85 GLN A N 1
ATOM 673 C CA . GLN A 1 85 ? -13.016 -15.610 -0.307 1.00 53.94 85 GLN A CA 1
ATOM 674 C C . GLN A 1 85 ? -13.748 -14.706 0.679 1.00 48.61 85 GLN A C 1
ATOM 675 O O . GLN A 1 85 ? -14.345 -13.705 0.265 1.00 46.01 85 GLN A O 1
ATOM 681 N N . ILE A 1 86 ? -13.724 -15.030 1.975 1.00 43.01 86 ILE A N 1
ATOM 682 C CA . ILE A 1 86 ? -14.222 -14.095 2.982 1.00 36.57 86 ILE A CA 1
ATOM 683 C C . ILE A 1 86 ? -13.366 -12.835 2.983 1.00 37.15 86 ILE A C 1
ATOM 684 O O . ILE A 1 86 ? -13.877 -11.709 3.014 1.00 39.37 86 ILE A O 1
ATOM 689 N N . LEU A 1 87 ? -12.051 -13.011 2.966 1.00 32.77 87 LEU A N 1
ATOM 690 C CA . LEU A 1 87 ? -11.115 -11.972 2.570 1.00 32.14 87 LEU A CA 1
ATOM 691 C C . LEU A 1 87 ? -10.611 -12.300 1.171 1.00 37.20 87 LEU A C 1
ATOM 692 O O . LEU A 1 87 ? -10.543 -13.470 0.783 1.00 36.57 87 LEU A O 1
ATOM 697 N N . THR A 1 88 ? -10.282 -11.265 0.404 1.00 38.52 88 THR A N 1
ATOM 698 C CA . THR A 1 88 ? -9.633 -11.511 -0.873 1.00 41.08 88 THR A CA 1
ATOM 699 C C . THR A 1 88 ? -8.266 -12.145 -0.622 1.00 39.36 88 THR A C 1
ATOM 700 O O . THR A 1 88 ? -7.616 -11.849 0.386 1.00 35.47 88 THR A O 1
ATOM 704 N N . PRO A 1 89 ? -7.818 -13.044 -1.502 1.00 41.09 89 PRO A N 1
ATOM 705 C CA . PRO A 1 89 ? -6.485 -13.636 -1.309 1.00 45.31 89 PRO A CA 1
ATOM 706 C C . PRO A 1 89 ? -5.381 -12.600 -1.246 1.00 42.26 89 PRO A C 1
ATOM 707 O O . PRO A 1 89 ? -4.384 -12.807 -0.542 1.00 41.78 89 PRO A O 1
ATOM 711 N N . GLU A 1 90 ? -5.533 -11.483 -1.959 1.00 41.62 90 GLU A N 1
ATOM 712 C CA . GLU A 1 90 ? -4.525 -10.430 -1.920 1.00 41.44 90 GLU A CA 1
ATOM 713 C C . GLU A 1 90 ? -4.461 -9.783 -0.543 1.00 37.97 90 GLU A C 1
ATOM 714 O O . GLU A 1 90 ? -3.375 -9.609 0.022 1.00 39.74 90 GLU A O 1
ATOM 720 N N . LEU A 1 91 ? -5.617 -9.419 0.018 1.00 32.63 91 LEU A N 1
ATOM 721 C CA . LEU A 1 91 ? -5.623 -8.815 1.346 1.00 32.29 91 LEU A CA 1
ATOM 722 C C . LEU A 1 91 ? -5.155 -9.805 2.405 1.00 34.48 91 LEU A C 1
ATOM 723 O O . LEU A 1 91 ? -4.415 -9.434 3.323 1.00 36.28 91 LEU A O 1
ATOM 728 N N . ALA A 1 92 ? -5.572 -11.069 2.291 1.00 35.65 92 ALA A N 1
ATOM 729 C CA . ALA A 1 92 ? -5.188 -12.069 3.283 1.00 36.68 92 ALA A CA 1
ATOM 730 C C . ALA A 1 92 ? -3.676 -12.239 3.343 1.00 39.55 92 ALA A C 1
ATOM 731 O O . ALA A 1 92 ? -3.102 -12.363 4.430 1.00 44.86 92 ALA A O 1
ATOM 733 N N . LYS A 1 93 ? -3.012 -12.243 2.185 1.00 40.61 93 LYS A N 1
ATOM 734 C CA . LYS A 1 93 ? -1.561 -12.391 2.177 1.00 47.55 93 LYS A CA 1
ATOM 735 C C . LYS A 1 93 ? -0.876 -11.146 2.726 1.00 45.76 93 LYS A C 1
ATOM 736 O O . LYS A 1 93 ? 0.106 -11.248 3.469 1.00 46.95 93 LYS A O 1
ATOM 738 N N . GLN A 1 94 ? -1.384 -9.962 2.380 1.00 48.05 94 GLN A N 1
ATOM 739 C CA . GLN A 1 94 ? -0.758 -8.729 2.848 1.00 52.14 94 GLN A CA 1
ATOM 740 C C . GLN A 1 94 ? -0.982 -8.497 4.335 1.00 48.38 94 GLN A C 1
ATOM 741 O O . GLN A 1 94 ? -0.116 -7.921 5.004 1.00 52.85 94 GLN A O 1
ATOM 747 N N . ILE A 1 95 ? -2.121 -8.931 4.873 1.00 43.14 95 ILE A N 1
ATOM 748 C CA . ILE A 1 95 ? -2.434 -8.633 6.267 1.00 40.85 95 ILE A CA 1
ATOM 749 C C . ILE A 1 95 ? -2.049 -9.758 7.224 1.00 45.20 95 ILE A C 1
ATOM 750 O O . ILE A 1 95 ? -2.058 -9.550 8.448 1.00 41.34 95 ILE A O 1
ATOM 755 N N . ALA A 1 96 ? -1.716 -10.937 6.699 1.00 48.93 96 ALA A N 1
ATOM 756 C CA . ALA A 1 96 ? -1.321 -12.070 7.534 1.00 50.51 96 ALA A CA 1
ATOM 757 C C . ALA A 1 96 ? -0.132 -11.788 8.452 1.00 51.72 96 ALA A C 1
ATOM 758 O O . ALA A 1 96 ? -0.132 -12.296 9.587 1.00 48.94 96 ALA A O 1
ATOM 760 N N . PRO A 1 97 ? 0.887 -11.016 8.049 1.00 54.18 97 PRO A N 1
ATOM 761 C CA . PRO A 1 97 ? 1.981 -10.710 8.988 1.00 57.92 97 PRO A CA 1
ATOM 762 C C . PRO A 1 97 ? 1.557 -9.917 10.214 1.00 53.79 97 PRO A C 1
ATOM 763 O O . PRO A 1 97 ? 2.388 -9.738 11.114 1.00 53.40 97 PRO A O 1
ATOM 767 N N . SER A 1 98 ? 0.308 -9.446 10.290 1.00 49.26 98 SER A N 1
ATOM 768 C CA . SER A 1 98 ? -0.159 -8.798 11.509 1.00 50.90 98 SER A CA 1
ATOM 769 C C . SER A 1 98 ? -0.160 -9.753 12.696 1.00 49.64 98 SER A C 1
ATOM 770 O O . SER A 1 98 ? -0.116 -9.298 13.843 1.00 47.52 98 SER A O 1
ATOM 773 N N . SER A 1 99 ? -0.199 -11.065 12.451 1.00 51.03 99 SER A N 1
ATOM 774 C CA . SER A 1 99 ? -0.086 -12.015 13.552 1.00 53.04 99 SER A CA 1
ATOM 775 C C . SER A 1 99 ? 1.304 -11.957 14.173 1.00 52.85 99 SER A C 1
ATOM 776 O O . SER A 1 99 ? 1.449 -12.005 15.400 1.00 52.17 99 SER A O 1
ATOM 779 N N . GLY A 1 100 ? 2.342 -11.846 13.340 1.00 51.08 100 GLY A N 1
ATOM 780 C CA . GLY A 1 100 ? 3.685 -11.651 13.861 1.00 53.48 100 GLY A CA 1
ATOM 781 C C . GLY A 1 100 ? 3.853 -10.329 14.581 1.00 50.34 100 GLY A C 1
ATOM 782 O O . GLY A 1 100 ? 4.616 -10.235 15.547 1.00 50.99 100 GLY A O 1
ATOM 783 N N . LEU A 1 101 ? 3.156 -9.289 14.120 1.00 45.73 101 LEU A N 1
ATOM 784 C CA . LEU A 1 101 ? 3.164 -8.020 14.842 1.00 47.37 101 LEU A CA 1
ATOM 785 C C . LEU A 1 101 ? 2.492 -8.160 16.202 1.00 49.78 101 LEU A C 1
ATOM 786 O O . LEU A 1 101 ? 2.954 -7.587 17.199 1.00 51.24 101 LEU A O 1
ATOM 791 N N . ARG A 1 102 ? 1.402 -8.928 16.262 1.00 49.28 102 ARG A N 1
ATOM 792 C CA . ARG A 1 102 ? 0.713 -9.156 17.528 1.00 50.59 102 ARG A CA 1
ATOM 793 C C . ARG A 1 102 ? 1.637 -9.833 18.533 1.00 53.91 102 ARG A C 1
ATOM 794 O O . ARG A 1 102 ? 1.753 -9.392 19.682 1.00 53.54 102 ARG A O 1
ATOM 802 N N . ASN A 1 103 ? 2.303 -10.912 18.116 1.00 53.92 103 ASN A N 1
ATOM 803 C CA . ASN A 1 103 ? 3.163 -11.646 19.038 1.00 56.94 103 ASN A CA 1
ATOM 804 C C . ASN A 1 103 ? 4.339 -10.795 19.498 1.00 53.04 103 ASN A C 1
ATOM 805 O O . ASN A 1 103 ? 4.741 -10.865 20.664 1.00 54.44 103 ASN A O 1
ATOM 810 N N . ARG A 1 104 ? 4.897 -9.980 18.600 1.00 52.55 104 ARG A N 1
ATOM 811 C CA . ARG A 1 104 ? 6.009 -9.114 18.978 1.00 55.21 104 ARG A CA 1
ATOM 812 C C . ARG A 1 104 ? 5.583 -8.082 20.016 1.00 57.09 104 ARG A C 1
ATOM 813 O O . ARG A 1 104 ? 6.380 -7.703 20.884 1.00 61.93 104 ARG A O 1
ATOM 821 N N . LEU A 1 105 ? 4.330 -7.623 19.948 1.00 52.99 105 LEU A N 1
ATOM 822 C CA . LEU A 1 105 ? 3.818 -6.637 20.892 1.00 51.11 105 LEU A CA 1
ATOM 823 C C . LEU A 1 105 ? 3.478 -7.240 22.248 1.00 58.57 105 LEU A C 1
ATOM 824 O O . LEU A 1 105 ? 3.405 -6.504 23.238 1.00 63.66 105 LEU A O 1
ATOM 829 N N . VAL A 1 106 ? 3.275 -8.555 22.318 1.00 60.92 106 VAL A N 1
ATOM 830 C CA . VAL A 1 106 ? 2.922 -9.230 23.557 1.00 63.73 106 VAL A CA 1
ATOM 831 C C . VAL A 1 106 ? 3.970 -10.249 23.969 1.00 67.63 106 VAL A C 1
ATOM 832 O O . VAL A 1 106 ? 3.774 -10.970 24.947 1.00 71.75 106 VAL A O 1
ATOM 836 N N . ALA A 1 107 ? 5.083 -10.313 23.241 1.00 68.10 107 ALA A N 1
ATOM 837 C CA . ALA A 1 107 ? 6.144 -11.260 23.554 1.00 70.20 107 ALA A CA 1
ATOM 838 C C . ALA A 1 107 ? 6.704 -11.005 24.947 1.00 77.27 107 ALA A C 1
ATOM 839 O O . ALA A 1 107 ? 6.854 -9.858 25.377 1.00 76.43 107 ALA A O 1
ATOM 841 N N . GLU A 1 108 ? 7.017 -12.093 25.656 1.00 81.26 108 GLU A N 1
ATOM 842 C CA . GLU A 1 108 ? 7.612 -11.956 26.982 1.00 84.09 108 GLU A CA 1
ATOM 843 C C . GLU A 1 108 ? 8.928 -11.192 26.911 1.00 84.00 108 GLU A C 1
ATOM 844 O O . GLU A 1 108 ? 9.190 -10.308 27.736 1.00 82.40 108 GLU A O 1
ATOM 846 N N . PHE A 1 109 ? 9.750 -11.494 25.902 1.00 85.86 109 PHE A N 1
ATOM 847 C CA . PHE A 1 109 ? 11.031 -10.817 25.742 1.00 93.86 109 PHE A CA 1
ATOM 848 C C . PHE A 1 109 ? 10.872 -9.324 25.490 1.00 94.71 109 PHE A C 1
ATOM 849 O O . PHE A 1 109 ? 11.804 -8.564 25.775 1.00 100.06 109 PHE A O 1
ATOM 851 N N . ASP A 1 110 ? 9.722 -8.893 24.972 1.00 89.41 110 ASP A N 1
ATOM 852 C CA . ASP A 1 110 ? 9.436 -7.480 24.675 1.00 88.40 110 ASP A CA 1
ATOM 853 C C . ASP A 1 110 ? 10.521 -6.994 23.716 1.00 86.99 110 ASP A C 1
ATOM 854 O O . ASP A 1 110 ? 10.756 -7.661 22.695 1.00 83.99 110 ASP A O 1
ATOM 856 N N . ASP A 1 111 ? 11.186 -5.869 23.988 1.00 86.90 111 ASP A N 1
ATOM 857 C CA . ASP A 1 111 ? 12.323 -5.403 23.191 1.00 85.46 111 ASP A CA 1
ATOM 858 C C . ASP A 1 111 ? 11.937 -5.210 21.724 1.00 81.53 111 ASP A C 1
ATOM 859 O O . ASP A 1 111 ? 12.654 -5.627 20.811 1.00 81.13 111 ASP A O 1
ATOM 864 N N . ILE A 1 112 ? 10.795 -4.572 21.492 1.00 75.52 112 ILE A N 1
ATOM 865 C CA . ILE A 1 112 ? 10.321 -4.353 20.131 1.00 72.59 112 ILE A CA 1
ATOM 866 C C . ILE A 1 112 ? 11.035 -3.148 19.532 1.00 72.15 112 ILE A C 1
ATOM 867 O O . ILE A 1 112 ? 11.420 -2.206 20.235 1.00 73.85 112 ILE A O 1
ATOM 872 N N . ASP A 1 113 ? 11.230 -3.185 18.214 1.00 70.11 113 ASP A N 1
ATOM 873 C CA . ASP A 1 113 ? 11.955 -2.134 17.512 1.00 69.48 113 ASP A CA 1
ATOM 874 C C . ASP A 1 113 ? 10.991 -1.025 17.112 1.00 60.73 113 ASP A C 1
ATOM 875 O O . ASP A 1 113 ? 10.066 -1.281 16.330 1.00 55.97 113 ASP A O 1
ATOM 880 N N . PRO A 1 114 ? 11.162 0.202 17.611 1.00 59.26 114 PRO A N 1
ATOM 881 C CA . PRO A 1 114 ? 10.238 1.284 17.230 1.00 56.32 114 PRO A CA 1
ATOM 882 C C . PRO A 1 114 ? 10.280 1.632 15.753 1.00 58.07 114 PRO A C 1
ATOM 883 O O . PRO A 1 114 ? 9.286 2.145 15.226 1.00 56.30 114 PRO A O 1
ATOM 887 N N . ASN A 1 115 ? 11.396 1.372 15.068 1.00 60.75 115 ASN A N 1
ATOM 888 C CA . ASN A 1 115 ? 11.441 1.595 13.627 1.00 62.03 115 ASN A CA 1
ATOM 889 C C . ASN A 1 115 ? 10.501 0.646 12.894 1.00 59.10 115 ASN A C 1
ATOM 890 O O . ASN A 1 115 ? 9.864 1.033 11.907 1.00 62.65 115 ASN A O 1
ATOM 895 N N . GLN A 1 116 ? 10.399 -0.600 13.361 1.00 54.52 116 GLN A N 1
ATOM 896 C CA . GLN A 1 116 ? 9.475 -1.540 12.735 1.00 55.64 116 GLN A CA 1
ATOM 897 C C . GLN A 1 116 ? 8.031 -1.201 13.082 1.00 54.50 116 GLN A C 1
ATOM 898 O O . GLN A 1 116 ? 7.132 -1.371 12.250 1.00 54.31 116 GLN A O 1
ATOM 904 N N . VAL A 1 117 ? 7.789 -0.722 14.305 1.00 54.59 117 VAL A N 1
ATOM 905 C CA . VAL A 1 117 ? 6.446 -0.287 14.678 1.00 49.72 117 VAL A CA 1
ATOM 906 C C . VAL A 1 117 ? 6.024 0.907 13.831 1.00 46.32 117 VAL A C 1
ATOM 907 O O . VAL A 1 117 ? 4.849 1.046 13.467 1.00 45.37 117 VAL A O 1
ATOM 911 N N . PHE A 1 118 ? 6.977 1.783 13.498 1.00 46.50 118 PHE A N 1
ATOM 912 C CA . PHE A 1 118 ? 6.665 2.931 12.652 1.00 47.01 118 PHE A CA 1
ATOM 913 C C . PHE A 1 118 ? 6.132 2.484 11.295 1.00 47.58 118 PHE A C 1
ATOM 914 O O . PHE A 1 118 ? 5.169 3.062 10.777 1.00 45.16 118 PHE A O 1
ATOM 922 N N A MET A 1 119 ? 6.737 1.448 10.708 0.03 48.49 119 MET A N 1
ATOM 923 N N B MET A 1 119 ? 6.747 1.454 10.705 0.97 48.78 119 MET A N 1
ATOM 924 C CA A MET A 1 119 ? 6.236 0.931 9.439 0.03 47.79 119 MET A CA 1
ATOM 925 C CA B MET A 1 119 ? 6.250 0.913 9.444 0.97 47.54 119 MET A CA 1
ATOM 926 C C A MET A 1 119 ? 4.889 0.242 9.608 0.03 43.38 119 MET A C 1
ATOM 927 C C B MET A 1 119 ? 4.885 0.262 9.618 0.97 43.21 119 MET A C 1
ATOM 928 O O A MET A 1 119 ? 4.083 0.218 8.670 0.03 41.98 119 MET A O 1
ATOM 929 O O B MET A 1 119 ? 4.060 0.288 8.697 0.97 42.06 119 MET A O 1
ATOM 938 N N . ALA A 1 120 ? 4.629 -0.327 10.788 1.00 42.37 120 ALA A N 1
ATOM 939 C CA . ALA A 1 120 ? 3.354 -0.993 11.015 1.00 40.72 120 ALA A CA 1
ATOM 940 C C . ALA A 1 120 ? 2.209 0.004 11.113 1.00 41.32 120 ALA A C 1
ATOM 941 O O . ALA A 1 120 ? 1.058 -0.351 10.835 1.00 38.72 120 ALA A O 1
ATOM 943 N N . ILE A 1 121 ? 2.500 1.245 11.510 1.00 42.21 121 ILE A N 1
ATOM 944 C CA . ILE A 1 121 ? 1.462 2.273 11.557 1.00 39.37 121 ILE A CA 1
ATOM 945 C C . ILE A 1 121 ? 0.892 2.508 10.166 1.00 35.52 121 ILE A C 1
ATOM 946 O O . ILE A 1 121 ? -0.329 2.513 9.967 1.00 31.03 121 ILE A O 1
ATOM 951 N N . SER A 1 122 ? 1.771 2.702 9.180 1.00 37.57 122 SER A N 1
ATOM 952 C CA . SER A 1 122 ? 1.314 2.939 7.814 1.00 42.02 122 SER A CA 1
ATOM 953 C C . SER A 1 122 ? 0.661 1.693 7.228 1.00 40.41 122 SER A C 1
ATOM 954 O O . SER A 1 122 ? -0.284 1.793 6.437 1.00 38.93 122 SER A O 1
ATOM 957 N N . PHE A 1 123 ? 1.152 0.512 7.607 1.00 41.91 123 PHE A N 1
ATOM 958 C CA . PHE A 1 123 ? 0.542 -0.735 7.158 1.00 43.30 123 PHE A CA 1
ATOM 959 C C . PHE A 1 123 ? -0.887 -0.866 7.672 1.00 36.08 123 PHE A C 1
ATOM 960 O O . PHE A 1 123 ? -1.809 -1.173 6.907 1.00 35.90 123 PHE A O 1
ATOM 968 N N . ALA A 1 124 ? -1.092 -0.640 8.971 1.00 33.53 124 ALA A N 1
ATOM 969 C CA . ALA A 1 124 ? -2.420 -0.830 9.544 1.00 34.84 124 ALA A CA 1
ATOM 970 C C . ALA A 1 124 ? -3.416 0.187 9.002 1.00 33.47 124 ALA A C 1
ATOM 971 O O . ALA A 1 124 ? -4.583 -0.146 8.770 1.00 30.17 124 ALA A O 1
ATOM 973 N N . LEU A 1 125 ? -2.980 1.433 8.795 1.00 31.78 125 LEU A N 1
ATOM 974 C CA . LEU A 1 125 ? -3.894 2.465 8.318 1.00 35.70 125 LEU A CA 1
ATOM 975 C C . LEU A 1 125 ? -4.369 2.202 6.896 1.00 36.79 125 LEU A C 1
ATOM 976 O O . LEU A 1 125 ? -5.402 2.744 6.488 1.00 34.51 125 LEU A O 1
ATOM 981 N N . GLN A 1 126 ? -3.645 1.381 6.141 1.00 38.18 126 GLN A N 1
ATOM 982 C CA . GLN A 1 126 ? -3.992 1.053 4.767 1.00 41.58 126 GLN A CA 1
ATOM 983 C C . GLN A 1 126 ? -4.721 -0.275 4.632 1.00 37.34 126 GLN A C 1
ATOM 984 O O . GLN A 1 126 ? -5.635 -0.391 3.812 1.00 37.67 126 GLN A O 1
ATOM 990 N N A GLN A 1 127 ? -4.349 -1.284 5.416 0.59 34.28 127 GLN A N 1
ATOM 991 N N B GLN A 1 127 ? -4.351 -1.279 5.426 0.41 34.45 127 GLN A N 1
ATOM 992 C CA A GLN A 1 127 ? -4.883 -2.624 5.204 0.59 35.62 127 GLN A CA 1
ATOM 993 C CA B GLN A 1 127 ? -4.882 -2.618 5.204 0.41 35.54 127 GLN A CA 1
ATOM 994 C C A GLN A 1 127 ? -6.098 -2.929 6.073 0.59 31.68 127 GLN A C 1
ATOM 995 C C B GLN A 1 127 ? -6.087 -2.939 6.079 0.41 31.90 127 GLN A C 1
ATOM 996 O O A GLN A 1 127 ? -7.035 -3.589 5.611 0.59 31.96 127 GLN A O 1
ATOM 997 O O B GLN A 1 127 ? -7.009 -3.624 5.626 0.41 31.73 127 GLN A O 1
ATOM 1008 N N . TYR A 1 128 ? -6.109 -2.465 7.320 1.00 30.58 128 TYR A N 1
ATOM 1009 C CA . TYR A 1 128 ? -7.205 -2.805 8.222 1.00 30.97 128 TYR A CA 1
ATOM 1010 C C . TYR A 1 128 ? -8.527 -2.115 7.879 1.00 24.45 128 TYR A C 1
ATOM 1011 O O . TYR A 1 128 ? -9.587 -2.699 8.133 1.00 26.42 128 TYR A O 1
ATOM 1020 N N . PRO A 1 129 ? -8.537 -0.907 7.299 1.00 28.65 129 PRO A N 1
ATOM 1021 C CA . PRO A 1 129 ? -9.806 -0.419 6.729 1.00 28.68 129 PRO A CA 1
ATOM 1022 C C . PRO A 1 129 ? -10.385 -1.357 5.682 1.00 28.37 129 PRO A C 1
ATOM 1023 O O . PRO A 1 129 ? -11.608 -1.544 5.632 1.00 28.50 129 PRO A O 1
ATOM 1027 N N . LEU A 1 130 ? -9.533 -1.960 4.846 1.00 27.35 130 LEU A N 1
ATOM 1028 C CA . LEU A 1 130 ? -10.008 -2.945 3.877 1.00 26.90 130 LEU A CA 1
ATOM 1029 C C . LEU A 1 130 ? -10.522 -4.200 4.573 1.00 26.62 130 LEU A C 1
ATOM 1030 O O . LEU A 1 130 ? -11.484 -4.826 4.113 1.00 25.76 130 LEU A O 1
ATOM 1035 N N . TYR A 1 131 ? -9.879 -4.590 5.676 1.00 22.76 131 TYR A N 1
ATOM 1036 C CA . TYR A 1 131 ? -10.362 -5.725 6.456 1.00 27.13 131 TYR A CA 1
ATOM 1037 C C . TYR A 1 131 ? -11.767 -5.466 6.988 1.00 26.42 131 TYR A C 1
ATOM 1038 O O . TYR A 1 131 ? -12.633 -6.348 6.932 1.00 27.69 131 TYR A O 1
ATOM 1047 N N . VAL A 1 132 ? -12.016 -4.257 7.498 1.00 23.87 132 VAL A N 1
ATOM 1048 C CA . VAL A 1 132 ? -13.343 -3.926 8.015 1.00 21.78 132 VAL A CA 1
ATOM 1049 C C . VAL A 1 132 ? -14.381 -3.994 6.901 1.00 23.84 132 VAL A C 1
ATOM 1050 O O . VAL A 1 132 ? -15.488 -4.510 7.095 1.00 27.79 132 VAL A O 1
ATOM 1054 N N . ARG A 1 133 ? -14.037 -3.487 5.715 1.00 26.18 133 ARG A N 1
ATOM 1055 C CA . ARG A 1 133 ? -14.967 -3.522 4.590 1.00 26.50 133 ARG A CA 1
ATOM 1056 C C . ARG A 1 133 ? -15.320 -4.952 4.201 1.00 26.29 133 ARG A C 1
ATOM 1057 O O . ARG A 1 133 ? -16.493 -5.271 3.977 1.00 28.40 133 ARG A O 1
ATOM 1065 N N . GLN A 1 134 ? -14.321 -5.831 4.123 1.00 24.99 134 GLN A N 1
ATOM 1066 C CA . GLN A 1 134 ? -14.573 -7.174 3.614 1.00 27.67 134 GLN A CA 1
ATOM 1067 C C . GLN A 1 134 ? -15.302 -8.040 4.636 1.00 28.95 134 GLN A C 1
ATOM 1068 O O . GLN A 1 134 ? -16.151 -8.856 4.262 1.00 28.81 134 GLN A O 1
ATOM 1074 N N . ILE A 1 135 ? -15.009 -7.872 5.927 1.00 26.32 135 ILE A N 1
ATOM 1075 C CA . ILE A 1 135 ? -15.788 -8.582 6.937 1.00 26.03 135 ILE A CA 1
ATOM 1076 C C . ILE A 1 135 ? -17.217 -8.052 6.969 1.00 27.05 135 ILE A C 1
ATOM 1077 O O . ILE A 1 135 ? -18.176 -8.818 7.123 1.00 31.06 135 ILE A O 1
ATOM 1082 N N . ASN A 1 136 ? -17.384 -6.737 6.799 1.00 27.52 136 ASN A N 1
ATOM 1083 C CA . ASN A 1 136 ? -18.724 -6.156 6.752 1.00 31.02 136 ASN A CA 1
ATOM 1084 C C . ASN A 1 136 ? -19.531 -6.713 5.585 1.00 31.20 136 ASN A C 1
ATOM 1085 O O . ASN A 1 136 ? -20.728 -6.992 5.726 1.00 31.43 136 ASN A O 1
ATOM 1090 N N . SER A 1 137 ? -18.897 -6.883 4.421 1.00 32.24 137 SER A N 1
ATOM 1091 C CA . SER A 1 137 ? -19.603 -7.471 3.286 1.00 34.54 137 SER A CA 1
ATOM 1092 C C . SER A 1 137 ? -19.963 -8.927 3.548 1.00 34.12 137 SER A C 1
ATOM 1093 O O . SER A 1 137 ? -21.018 -9.394 3.101 1.00 37.31 137 SER A O 1
ATOM 1096 N N . TYR A 1 138 ? -19.109 -9.654 4.270 1.00 34.45 138 TYR A N 1
ATOM 1097 C CA . TYR A 1 138 ? -19.422 -11.036 4.615 1.00 38.18 138 TYR A CA 1
ATOM 1098 C C . TYR A 1 138 ? -20.645 -11.117 5.522 1.00 43.26 138 TYR A C 1
ATOM 1099 O O . TYR A 1 138 ? -21.485 -12.009 5.362 1.00 48.12 138 TYR A O 1
ATOM 1108 N N . LEU A 1 139 ? -20.769 -10.187 6.473 1.00 41.96 139 LEU A N 1
ATOM 1109 C CA . LEU A 1 139 ? -21.930 -10.190 7.358 1.00 43.54 139 LEU A CA 1
ATOM 1110 C C . LEU A 1 139 ? -23.207 -9.841 6.603 1.00 45.00 139 LEU A C 1
ATOM 1111 O O . LEU A 1 139 ? -24.278 -10.387 6.898 1.00 46.76 139 LEU A O 1
ATOM 1116 N N . I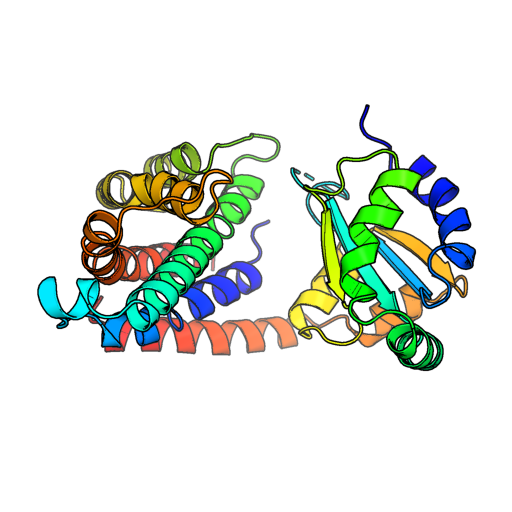LE A 1 140 ? -23.115 -8.931 5.631 1.00 44.94 140 ILE A N 1
ATOM 1117 C CA . ILE A 1 140 ? -24.280 -8.573 4.827 1.00 50.62 140 ILE A CA 1
ATOM 1118 C C . ILE A 1 140 ? -24.710 -9.751 3.958 1.00 54.44 140 ILE A C 1
ATOM 1119 O O . ILE A 1 140 ? -25.907 -10.015 3.794 1.00 59.07 140 ILE A O 1
ATOM 1124 N N . THR A 1 141 ? -23.741 -10.483 3.399 1.00 54.54 141 THR A N 1
ATOM 1125 C CA . THR A 1 141 ? -24.060 -11.679 2.624 1.00 60.94 141 THR A CA 1
ATOM 1126 C C . THR A 1 141 ? -24.744 -12.740 3.482 1.00 70.17 141 THR A C 1
ATOM 1127 O O . THR A 1 141 ? -25.645 -13.438 3.001 1.00 75.93 141 THR A O 1
ATOM 1131 N N . LEU A 1 142 ? -24.356 -12.858 4.755 1.00 71.14 142 LEU A N 1
ATOM 1132 C CA . LEU A 1 142 ? -24.990 -13.795 5.680 1.00 75.80 142 LEU A CA 1
ATOM 1133 C C . LEU A 1 142 ? -26.431 -13.432 6.015 1.00 83.68 142 LEU A C 1
ATOM 1134 O O . LEU A 1 142 ? -27.076 -14.187 6.753 1.00 87.63 142 LEU A O 1
ATOM 1139 N N . GLU A 1 143 ? -26.941 -12.313 5.504 1.00 87.50 143 GLU A N 1
ATOM 1140 C CA . GLU A 1 143 ? -28.291 -11.836 5.805 1.00 93.34 143 GLU A CA 1
ATOM 1141 C C . GLU A 1 143 ? -28.484 -11.624 7.304 1.00 94.93 143 GLU A C 1
ATOM 1142 O O . GLU A 1 143 ? -28.033 -10.625 7.864 1.00 92.75 143 GLU A O 1
ATOM 1148 N N . LYS B 2 4 ? -4.229 -33.679 32.907 1.00 106.42 4 LYS B N 1
ATOM 1149 C CA . LYS B 2 4 ? -5.063 -33.474 31.728 1.00 105.68 4 LYS B CA 1
ATOM 1150 C C . LYS B 2 4 ? -6.024 -32.306 31.933 1.00 99.37 4 LYS B C 1
ATOM 1151 O O . LYS B 2 4 ? -5.887 -31.541 32.887 1.00 96.79 4 LYS B O 1
ATOM 1153 N N . ILE B 2 5 ? -6.993 -32.173 31.031 1.00 95.55 5 ILE B N 1
ATOM 1154 C CA . ILE B 2 5 ? -7.990 -31.108 31.107 1.00 86.71 5 ILE B CA 1
ATOM 1155 C C . ILE B 2 5 ? -9.174 -31.599 31.931 1.00 82.73 5 ILE B C 1
ATOM 1156 O O . ILE B 2 5 ? -9.705 -32.686 31.661 1.00 84.46 5 ILE B O 1
ATOM 1158 N N . PRO B 2 6 ? -9.624 -30.843 32.930 1.00 75.56 6 PRO B N 1
ATOM 1159 C CA . PRO B 2 6 ? -10.749 -31.296 33.752 1.00 71.83 6 PRO B CA 1
ATOM 1160 C C . PRO B 2 6 ? -12.087 -31.118 33.051 1.00 67.97 6 PRO B C 1
ATOM 1161 O O . PRO B 2 6 ? -12.292 -30.191 32.265 1.00 63.81 6 PRO B O 1
ATOM 1165 N N . THR B 2 7 ? -13.005 -32.033 33.353 1.00 67.22 7 THR B N 1
ATOM 1166 C CA . THR B 2 7 ? -14.345 -31.976 32.794 1.00 66.70 7 THR B CA 1
ATOM 1167 C C . THR B 2 7 ? -15.213 -31.006 33.593 1.00 63.37 7 THR B C 1
ATOM 1168 O O . THR B 2 7 ? -14.838 -30.534 34.670 1.00 61.66 7 THR B O 1
ATOM 1172 N N . ILE B 2 8 ? -16.398 -30.711 33.051 1.00 63.41 8 ILE B N 1
ATOM 1173 C CA . ILE B 2 8 ? -17.313 -29.793 33.723 1.00 61.39 8 ILE B CA 1
ATOM 1174 C C . ILE B 2 8 ? -17.796 -30.377 35.042 1.00 66.95 8 ILE B C 1
ATOM 1175 O O . ILE B 2 8 ? -18.138 -29.635 35.971 1.00 59.97 8 ILE B O 1
ATOM 1177 N N . ALA B 2 9 ? -17.829 -31.707 35.151 1.00 63.98 9 ALA B N 1
ATOM 1178 C CA . ALA B 2 9 ? -18.288 -32.341 36.383 1.00 64.72 9 ALA B CA 1
ATOM 1179 C C . ALA B 2 9 ? -17.327 -32.071 37.534 1.00 63.43 9 ALA B C 1
ATOM 1180 O O . ALA B 2 9 ? -17.745 -31.644 38.617 1.00 62.58 9 ALA B O 1
ATOM 1182 N N . GLU B 2 10 ? -16.032 -32.313 37.322 1.00 63.68 10 GLU B N 1
ATOM 1183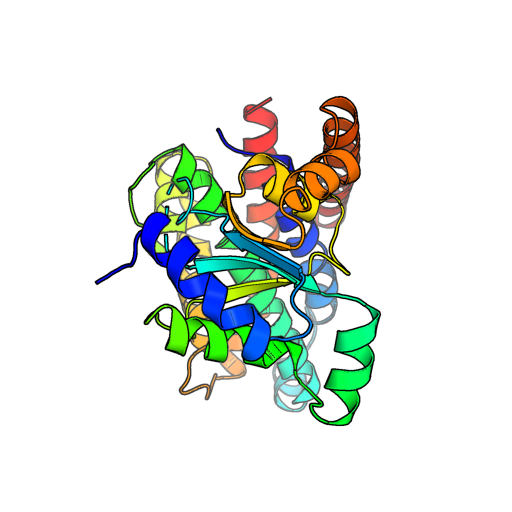 C CA . GLU B 2 10 ? -15.067 -32.061 38.387 1.00 69.32 10 GLU B CA 1
ATOM 1184 C C . GLU B 2 10 ? -14.856 -30.570 38.612 1.00 63.96 10 GLU B C 1
ATOM 1185 O O . GLU B 2 10 ? -14.488 -30.161 39.719 1.00 59.40 10 GLU B O 1
ATOM 1191 N N . LEU B 2 11 ? -15.086 -29.743 37.588 1.00 60.61 11 LEU B N 1
ATOM 1192 C CA . LEU B 2 11 ? -15.071 -28.299 37.800 1.00 56.59 11 LEU B CA 1
ATOM 1193 C C . LEU B 2 11 ? -16.167 -27.881 38.771 1.00 56.02 11 LEU B C 1
ATOM 1194 O O . LEU B 2 11 ? -15.962 -26.990 39.605 1.00 54.84 11 LEU B O 1
ATOM 1199 N N . ARG B 2 12 ? -17.336 -28.519 38.687 1.00 57.26 12 ARG B N 1
ATOM 1200 C CA . ARG B 2 12 ? -18.421 -28.188 39.605 1.00 60.24 12 ARG B CA 1
ATOM 1201 C C . ARG B 2 12 ? -18.103 -28.634 41.027 1.00 58.10 12 ARG B C 1
ATOM 1202 O O . ARG B 2 12 ? -18.449 -27.943 41.991 1.00 57.73 12 ARG B O 1
ATOM 1210 N N . GLU B 2 13 ? -17.443 -29.785 41.179 1.00 59.59 13 GLU B N 1
ATOM 1211 C CA . GLU B 2 13 ? -17.121 -30.275 42.516 1.00 60.82 13 GLU B CA 1
ATOM 1212 C C . GLU B 2 13 ? -15.984 -29.475 43.139 1.00 59.62 13 GLU B C 1
ATOM 1213 O O . GLU B 2 13 ? -16.041 -29.122 44.323 1.00 59.96 13 GLU B O 1
ATOM 1219 N N . LEU B 2 14 ? -14.945 -29.173 42.357 1.00 58.59 14 LEU B N 1
ATOM 1220 C CA . LEU B 2 14 ? -13.835 -28.379 42.867 1.00 57.72 14 LEU B CA 1
ATOM 1221 C C . LEU B 2 14 ? -14.239 -26.940 43.162 1.00 56.01 14 LEU B C 1
ATOM 1222 O O . LEU B 2 14 ? -13.549 -26.264 43.932 1.00 55.80 14 LEU B O 1
ATOM 1227 N N . SER B 2 15 ? -15.341 -26.461 42.578 1.00 55.15 15 SER B N 1
ATOM 1228 C CA . SER B 2 15 ? -15.766 -25.083 42.801 1.00 53.89 15 SER B CA 1
ATOM 1229 C C . SER B 2 15 ? -16.322 -24.857 44.202 1.00 59.58 15 SER B C 1
ATOM 1230 O O . SER B 2 15 ? -16.456 -23.701 44.619 1.00 56.99 15 SER B O 1
ATOM 1233 N N . LEU B 2 16 ? -16.649 -25.924 44.937 1.00 63.49 16 LEU B N 1
ATOM 1234 C CA . LEU B 2 16 ? -17.128 -25.750 46.306 1.00 72.98 16 LEU B CA 1
ATOM 1235 C C . LEU B 2 16 ? -16.040 -25.193 47.214 1.00 78.58 16 LEU B C 1
ATOM 1236 O O . LEU B 2 16 ? -16.345 -24.566 48.236 1.00 81.04 16 LEU B O 1
ATOM 1241 N N . ARG B 2 17 ? -14.772 -25.404 46.857 1.00 82.74 17 ARG B N 1
ATOM 1242 C CA . ARG B 2 17 ? -13.662 -24.828 47.604 1.00 86.87 17 ARG B CA 1
ATOM 1243 C C . ARG B 2 17 ? -13.537 -23.323 47.409 1.00 87.23 17 ARG B C 1
ATOM 1244 O O . ARG B 2 17 ? -12.754 -22.687 48.122 1.00 91.85 17 ARG B O 1
ATOM 1252 N N . LEU B 2 18 ? -14.286 -22.740 46.467 1.00 82.66 18 LEU B N 1
ATOM 1253 C CA . LEU B 2 18 ? -14.145 -21.315 46.185 1.00 77.44 18 LEU B CA 1
ATOM 1254 C C . LEU B 2 18 ? -14.817 -20.450 47.243 1.00 77.53 18 LEU B C 1
ATOM 1255 O O . LEU B 2 18 ? -14.435 -19.287 47.419 1.00 75.34 18 LEU B O 1
ATOM 1260 N N . LEU B 2 19 ? -15.817 -20.989 47.947 1.00 79.26 19 LEU B N 1
ATOM 1261 C CA . LEU B 2 19 ? -16.549 -20.192 48.927 1.00 84.26 19 LEU B CA 1
ATOM 1262 C C . LEU B 2 19 ? -15.627 -19.636 50.005 1.00 85.61 19 LEU B C 1
ATOM 1263 O O . LEU B 2 19 ? -15.847 -18.523 50.496 1.00 88.18 19 LEU B O 1
ATOM 1268 N N . THR B 2 20 ? -14.586 -20.381 50.373 1.00 83.95 20 THR B N 1
ATOM 1269 C CA . THR B 2 20 ? -13.624 -19.897 51.355 1.00 84.00 20 THR B CA 1
ATOM 1270 C C . THR B 2 20 ? -12.418 -19.226 50.713 1.00 79.32 20 THR B C 1
ATOM 1271 O O . THR B 2 20 ? -11.864 -18.285 51.294 1.00 79.35 20 THR B O 1
ATOM 1275 N N . LYS B 2 21 ? -11.999 -19.685 49.531 1.00 73.68 21 LYS B N 1
ATOM 1276 C CA . LYS B 2 21 ? -10.863 -19.064 48.857 1.00 71.12 21 LYS B CA 1
ATOM 1277 C C . LYS B 2 21 ? -11.246 -17.715 48.261 1.00 71.48 21 LYS B C 1
ATOM 1278 O O . LYS B 2 21 ? -10.493 -16.740 48.378 1.00 73.03 21 LYS B O 1
ATOM 1280 N N . ILE B 2 22 ? -12.406 -17.639 47.617 1.00 69.80 22 ILE B N 1
ATOM 1281 C CA . ILE B 2 22 ? -12.930 -16.381 47.094 1.00 64.87 22 ILE B CA 1
ATOM 1282 C C . ILE B 2 22 ? -14.231 -16.085 47.831 1.00 65.19 22 ILE B C 1
ATOM 1283 O O . ILE B 2 22 ? -15.316 -16.427 47.336 1.00 61.09 22 ILE B O 1
ATOM 1288 N N . PRO B 2 23 ? -14.173 -15.465 49.013 1.00 72.28 23 PRO B N 1
ATOM 1289 C CA . PRO B 2 23 ? -15.398 -15.309 49.814 1.00 74.78 23 PRO B CA 1
ATOM 1290 C C . PRO B 2 23 ? -16.418 -14.372 49.193 1.00 75.37 23 PRO B C 1
ATOM 1291 O O . PRO B 2 23 ? -17.615 -14.511 49.471 1.00 76.74 23 PRO B O 1
ATOM 1295 N N . TYR B 2 24 ? -15.988 -13.425 48.363 1.00 73.91 24 TYR B N 1
ATOM 1296 C CA . TYR B 2 24 ? -16.911 -12.496 47.725 1.00 72.39 24 TYR B CA 1
ATOM 1297 C C . TYR B 2 24 ? -17.553 -13.063 46.465 1.00 67.24 24 TYR B C 1
ATOM 1298 O O . TYR B 2 24 ? -18.322 -12.351 45.810 1.00 65.14 24 TYR B O 1
ATOM 1307 N N . LEU B 2 25 ? -17.266 -14.313 46.113 1.00 66.12 25 LEU B N 1
ATOM 1308 C CA . LEU B 2 25 ? -17.815 -14.907 44.902 1.00 61.66 25 LEU B CA 1
ATOM 1309 C C . LEU B 2 25 ? -19.234 -15.401 45.151 1.00 60.59 25 LEU B C 1
ATOM 1310 O O . LEU B 2 25 ? -19.504 -16.061 46.159 1.00 64.82 25 LEU B O 1
ATOM 1315 N N . LYS B 2 26 ? -20.139 -15.079 44.227 1.00 57.27 26 LYS B N 1
ATOM 1316 C CA . LYS B 2 26 ? -21.521 -15.534 44.296 1.00 60.71 26 LYS B CA 1
ATOM 1317 C C . LYS B 2 26 ? -21.909 -16.481 43.172 1.00 59.80 26 LYS B C 1
ATOM 1318 O O . LYS B 2 26 ? -22.835 -17.276 43.347 1.00 60.10 26 LYS B O 1
ATOM 1320 N N . MET B 2 27 ? -21.227 -16.422 42.029 1.00 57.40 27 MET B N 1
ATOM 1321 C CA . MET B 2 27 ? -21.541 -17.300 40.911 1.00 54.70 27 MET B CA 1
ATOM 1322 C C . MET B 2 27 ? -20.330 -17.395 39.993 1.00 52.92 27 MET B C 1
ATOM 1323 O O . MET B 2 27 ? -19.628 -16.404 39.777 1.00 51.39 27 MET B O 1
ATOM 1328 N N . LEU B 2 28 ? -20.089 -18.594 39.467 1.00 56.20 28 LEU B N 1
ATOM 1329 C CA . LEU B 2 28 ? -19.020 -18.839 38.505 1.00 49.85 28 LEU B CA 1
ATOM 1330 C C . LEU B 2 28 ? -19.609 -19.595 37.327 1.00 50.46 28 LEU B C 1
ATOM 1331 O O . LEU B 2 28 ? -20.194 -20.667 37.509 1.00 51.34 28 LEU B O 1
ATOM 1336 N N . VAL B 2 29 ? -19.455 -19.042 36.125 1.00 50.35 29 VAL B N 1
ATOM 1337 C CA . VAL B 2 29 ? -20.029 -19.613 34.911 1.00 51.38 29 VAL B CA 1
ATOM 1338 C C . VAL B 2 29 ? -18.918 -19.827 33.891 1.00 51.25 29 VAL B C 1
ATOM 1339 O O . VAL B 2 29 ? -18.092 -18.935 33.666 1.00 53.05 29 VAL B O 1
ATOM 1343 N N . LEU B 2 30 ? -18.902 -21.006 33.278 1.00 52.27 30 LEU B N 1
ATOM 1344 C CA . LEU B 2 30 ? -17.983 -21.314 32.191 1.00 54.38 30 LEU B CA 1
ATOM 1345 C C . LEU B 2 30 ? -18.694 -21.107 30.861 1.00 55.56 30 LEU B C 1
ATOM 1346 O O . LEU B 2 30 ? -19.811 -21.597 30.665 1.00 56.97 30 LEU B O 1
ATOM 1351 N N . PHE B 2 31 ? -18.046 -20.379 29.955 1.00 59.01 31 PHE B N 1
ATOM 1352 C CA . PHE B 2 31 ? -18.579 -20.136 28.623 1.00 64.11 31 PHE B CA 1
ATOM 1353 C C . PHE B 2 31 ? -17.434 -20.208 27.623 1.00 68.64 31 PHE B C 1
ATOM 1354 O O . PHE B 2 31 ? -16.272 -20.418 27.986 1.00 68.56 31 PHE B O 1
ATOM 1362 N N . GLY B 2 32 ? -17.771 -20.035 26.350 1.00 73.97 32 GLY B N 1
ATOM 1363 C CA . GLY B 2 32 ? -16.779 -20.105 25.298 1.00 76.87 32 GLY B CA 1
ATOM 1364 C C . GLY B 2 32 ? -16.618 -21.495 24.720 1.00 80.59 32 GLY B C 1
ATOM 1365 O O . GLY B 2 32 ? -17.571 -22.278 24.682 1.00 83.34 32 GLY B O 1
ATOM 1366 N N . SER B 2 33 ? -15.400 -21.813 24.281 1.00 81.84 33 SER B N 1
ATOM 1367 C CA . SER B 2 33 ? -15.159 -23.080 23.601 1.00 83.35 33 SER B CA 1
ATOM 1368 C C . SER B 2 33 ? -15.210 -24.252 24.576 1.00 82.20 33 SER B C 1
ATOM 1369 O O . SER B 2 33 ? -15.735 -25.324 24.250 1.00 84.05 33 SER B O 1
ATOM 1371 N N . ARG B 2 34 ? -14.659 -24.065 25.780 1.00 77.73 34 ARG B N 1
ATOM 1372 C CA . ARG B 2 34 ? -14.566 -25.151 26.753 1.00 77.18 34 ARG B CA 1
ATOM 1373 C C . ARG B 2 34 ? -15.940 -25.701 27.121 1.00 78.54 34 ARG B C 1
ATOM 1374 O O . ARG B 2 34 ? -16.095 -26.906 27.354 1.00 79.99 34 ARG B O 1
ATOM 1382 N N . ALA B 2 35 ? -16.949 -24.829 27.182 1.00 77.79 35 ALA B N 1
ATOM 1383 C CA . ALA B 2 35 ? -18.292 -25.266 27.555 1.00 78.73 35 ALA B CA 1
ATOM 1384 C C . ALA B 2 35 ? -18.938 -26.083 26.441 1.00 88.38 35 ALA B C 1
ATOM 1385 O O . ALA B 2 35 ? -19.283 -27.256 26.631 1.00 94.12 35 ALA B O 1
ATOM 1387 N N . THR B 2 36 ? -19.118 -25.470 25.272 1.00 91.80 36 THR B N 1
ATOM 1388 C CA . THR B 2 36 ? -19.788 -26.113 24.143 1.00 100.41 36 THR B CA 1
ATOM 1389 C C . THR B 2 36 ? -18.832 -27.033 23.388 1.00 105.31 36 THR B C 1
ATOM 1390 O O . THR B 2 36 ? -18.017 -27.729 23.996 1.00 105.23 36 THR B O 1
ATOM 1394 N N . SER B 2 43 ? -7.516 -23.730 22.734 1.00 105.16 43 SER B N 1
ATOM 1395 C CA . SER B 2 43 ? -8.616 -22.977 23.325 1.00 101.59 43 SER B CA 1
ATOM 1396 C C . SER B 2 43 ? -8.244 -22.456 24.709 1.00 95.74 43 SER B C 1
ATOM 1397 O O . SER B 2 43 ? -7.336 -22.976 25.356 1.00 94.50 43 SER B O 1
ATOM 1399 N N . ASP B 2 44 ? -8.953 -21.423 25.155 1.00 91.30 44 ASP B N 1
ATOM 1400 C CA . ASP B 2 44 ? -8.737 -20.816 26.458 1.00 87.30 44 ASP B CA 1
ATOM 1401 C C . ASP B 2 44 ? -9.946 -21.052 27.354 1.00 79.15 44 ASP B C 1
ATOM 1402 O O . ASP B 2 44 ? -11.032 -21.413 26.892 1.00 76.51 44 ASP B O 1
ATOM 1407 N N . TRP B 2 45 ? -9.742 -20.844 28.651 1.00 73.59 45 TRP B N 1
ATOM 1408 C CA . TRP B 2 45 ? -10.785 -21.022 29.652 1.00 64.35 45 TRP B CA 1
ATOM 1409 C C . TRP B 2 45 ? -11.430 -19.671 29.936 1.00 60.28 45 TRP B C 1
ATOM 1410 O O . TRP B 2 45 ? -10.767 -18.754 30.433 1.00 60.77 45 TRP B O 1
ATOM 1421 N N . ASP B 2 46 ? -12.716 -19.552 29.618 1.00 55.24 46 ASP B N 1
ATOM 1422 C CA . ASP B 2 46 ? -13.468 -18.313 29.787 1.00 56.89 46 ASP B CA 1
ATOM 1423 C C . ASP B 2 46 ? -14.440 -18.487 30.949 1.00 53.77 46 ASP B C 1
ATOM 1424 O O . ASP B 2 46 ? -15.362 -19.308 30.878 1.00 53.13 46 ASP B O 1
ATOM 1429 N N . PHE B 2 47 ? -14.234 -17.718 32.016 1.00 50.64 47 PHE B N 1
ATOM 1430 C CA . PHE B 2 47 ? -15.086 -17.761 33.196 1.00 49.71 47 PHE B CA 1
ATOM 1431 C C . PHE B 2 47 ? -15.763 -16.413 33.396 1.00 52.32 47 PHE B C 1
ATOM 1432 O O . PHE B 2 47 ? -15.150 -15.361 33.185 1.00 53.10 47 PHE B O 1
ATOM 1440 N N . ALA B 2 48 ? -17.027 -16.451 33.806 1.00 51.61 48 ALA B N 1
ATOM 1441 C CA . ALA B 2 48 ? -17.779 -15.262 34.178 1.00 50.52 48 ALA B CA 1
ATOM 1442 C C . ALA B 2 48 ? -18.070 -15.315 35.670 1.00 49.28 48 ALA B C 1
ATOM 1443 O O . ALA B 2 48 ? -18.611 -16.309 36.166 1.00 49.40 48 ALA B O 1
ATOM 1445 N N . VAL B 2 49 ? -17.707 -14.252 36.381 1.00 50.31 49 VAL B N 1
ATOM 1446 C CA . VAL B 2 49 ? -17.834 -14.207 37.830 1.00 55.67 49 VAL B CA 1
ATOM 1447 C C . VAL B 2 49 ? -18.838 -13.131 38.214 1.00 57.77 49 VAL B C 1
ATOM 1448 O O . VAL B 2 49 ? -18.962 -12.097 37.550 1.00 57.33 49 VAL B O 1
ATOM 1452 N N . LEU B 2 50 ? -19.558 -13.387 39.303 1.00 60.74 50 LEU B N 1
ATOM 1453 C CA . LEU B 2 50 ? -20.518 -12.442 39.865 1.00 64.25 50 LEU B CA 1
ATOM 1454 C C . LEU B 2 50 ? -20.181 -12.264 41.338 1.00 65.95 50 LEU B C 1
ATOM 1455 O O . LEU B 2 50 ? -20.315 -13.206 42.125 1.00 67.43 50 LEU B O 1
ATOM 1460 N N . TYR B 2 51 ? -19.738 -11.067 41.706 1.00 67.45 51 TYR B N 1
ATOM 1461 C CA . TYR B 2 51 ? -19.319 -10.788 43.071 1.00 70.54 51 TYR B CA 1
ATOM 1462 C C . TYR B 2 51 ? -20.495 -10.323 43.917 1.00 76.73 51 TYR B C 1
ATOM 1463 O O . TYR B 2 51 ? -21.438 -9.700 43.420 1.00 80.24 51 TYR B O 1
ATOM 1472 N N . ASP B 2 52 ? -20.428 -10.629 45.209 1.00 79.26 52 ASP B N 1
ATOM 1473 C CA . ASP B 2 52 ? -21.260 -9.937 46.183 1.00 85.29 52 ASP B CA 1
ATOM 1474 C C . ASP B 2 52 ? -20.714 -8.525 46.356 1.00 89.36 52 ASP B C 1
ATOM 1475 O O . ASP B 2 52 ? -19.558 -8.346 46.754 1.00 86.88 52 ASP B O 1
ATOM 1480 N N . GLU B 2 53 ? -21.543 -7.524 46.045 1.00 96.61 53 GLU B N 1
ATOM 1481 C CA . GLU B 2 53 ? -21.063 -6.145 45.997 1.00 103.20 53 GLU B CA 1
ATOM 1482 C C . GLU B 2 53 ? -20.529 -5.677 47.345 1.00 110.43 53 GLU B C 1
ATOM 1483 O O . GLU B 2 53 ? -19.654 -4.807 47.396 1.00 111.04 53 GLU B O 1
ATOM 1485 N N . GLU B 2 54 ? -21.026 -6.250 48.440 1.00 115.72 54 GLU B N 1
ATOM 1486 C CA . GLU B 2 54 ? -20.592 -5.833 49.769 1.00 122.05 54 GLU B CA 1
ATOM 1487 C C . GLU B 2 54 ? -19.221 -6.405 50.115 1.00 121.27 54 GLU B C 1
ATOM 1488 O O . GLU B 2 54 ? -18.314 -5.670 50.522 1.00 125.11 54 GLU B O 1
ATOM 1490 N N . LYS B 2 55 ? -19.058 -7.723 49.972 1.00 111.95 55 LYS B N 1
ATOM 1491 C CA . LYS B 2 55 ? -17.825 -8.366 50.415 1.00 101.53 55 LYS B CA 1
ATOM 1492 C C . LYS B 2 55 ? -16.635 -7.950 49.557 1.00 91.70 55 LYS B C 1
ATOM 1493 O O . LYS B 2 55 ? -15.515 -7.807 50.064 1.00 90.10 55 LYS B O 1
ATOM 1495 N N . TYR B 2 56 ? -16.858 -7.741 48.256 1.00 85.03 56 TYR B N 1
ATOM 1496 C CA . TYR B 2 56 ? -15.762 -7.365 47.368 1.00 82.39 56 TYR B CA 1
ATOM 1497 C C . TYR B 2 56 ? -15.209 -5.988 47.716 1.00 85.10 56 TYR B C 1
ATOM 1498 O O . TYR B 2 56 ? -13.995 -5.764 47.639 1.00 83.92 56 TYR B O 1
ATOM 1507 N N . ASN B 2 57 ? -16.081 -5.048 48.090 1.00 88.26 57 ASN B N 1
ATOM 1508 C CA . ASN B 2 57 ? -15.609 -3.713 48.451 1.00 89.51 57 ASN B CA 1
ATOM 1509 C C . ASN B 2 57 ? -14.731 -3.762 49.697 1.00 88.79 57 ASN B C 1
ATOM 1510 O O . ASN B 2 57 ? -13.678 -3.115 49.755 1.00 91.18 57 ASN B O 1
ATOM 1515 N N . LEU B 2 58 ? -15.146 -4.531 50.708 1.00 87.39 58 LEU B N 1
ATOM 1516 C CA . LEU B 2 58 ? -14.319 -4.679 51.902 1.00 87.96 58 LEU B CA 1
ATOM 1517 C C . LEU B 2 58 ? -13.069 -5.500 51.616 1.00 85.37 58 LEU B C 1
ATOM 1518 O O . LEU B 2 58 ? -12.033 -5.294 52.258 1.00 85.38 58 LEU B O 1
ATOM 1520 N N . TYR B 2 59 ? -13.145 -6.425 50.657 1.00 81.31 59 TYR B N 1
ATOM 1521 C CA . TYR B 2 59 ? -11.985 -7.242 50.323 1.00 78.57 59 TYR B CA 1
ATOM 1522 C C . TYR B 2 59 ? -10.913 -6.428 49.611 1.00 77.91 59 TYR B C 1
ATOM 1523 O O . TYR B 2 59 ? -9.720 -6.721 49.754 1.00 76.59 59 TYR B O 1
ATOM 1532 N N . ILE B 2 60 ? -11.312 -5.405 48.849 1.00 77.91 60 ILE B N 1
ATOM 1533 C CA . ILE B 2 60 ? -10.351 -4.618 48.084 1.00 76.13 60 ILE B CA 1
ATOM 1534 C C . ILE B 2 60 ? -9.502 -3.732 48.987 1.00 81.14 60 ILE B C 1
ATOM 1535 O O . ILE B 2 60 ? -8.404 -3.323 48.592 1.00 79.72 60 ILE B O 1
ATOM 1537 N N . GLN B 2 61 ? -9.980 -3.427 50.196 1.00 86.91 61 GLN B N 1
ATOM 1538 C CA . GLN B 2 61 ? -9.196 -2.613 51.119 1.00 91.62 61 GLN B CA 1
ATOM 1539 C C . GLN B 2 61 ? -7.888 -3.302 51.502 1.00 94.18 61 GLN B C 1
ATOM 1540 O O . GLN B 2 61 ? -6.844 -2.648 51.609 1.00 94.61 61 GLN B O 1
ATOM 1542 N N . ASN B 2 62 ? -7.922 -4.617 51.724 1.00 97.05 62 ASN B N 1
ATOM 1543 C CA . ASN B 2 62 ? -6.719 -5.388 52.020 1.00 103.98 62 ASN B CA 1
ATOM 1544 C C . ASN B 2 62 ? -6.120 -6.048 50.784 1.00 106.31 62 ASN B C 1
ATOM 1545 O O . ASN B 2 62 ? -5.080 -6.705 50.893 1.00 107.26 62 ASN B O 1
ATOM 1550 N N . ASN B 2 63 ? -6.750 -5.902 49.620 1.00 106.71 63 ASN B N 1
ATOM 1551 C CA . ASN B 2 63 ? -6.247 -6.483 48.377 1.00 103.35 63 ASN B CA 1
ATOM 1552 C C . ASN B 2 63 ? -6.467 -5.477 47.255 1.00 100.25 63 ASN B C 1
ATOM 1553 O O . ASN B 2 63 ? -7.576 -5.384 46.704 1.00 97.74 63 ASN B O 1
ATOM 1558 N N . PRO B 2 64 ? -5.438 -4.709 46.889 1.00 98.35 64 PRO B N 1
ATOM 1559 C CA . PRO B 2 64 ? -5.625 -3.665 45.866 1.00 93.87 64 PRO B CA 1
ATOM 1560 C C . PRO B 2 64 ? -5.978 -4.203 44.492 1.00 85.94 64 PRO B C 1
ATOM 1561 O O . PRO B 2 64 ? -6.556 -3.462 43.688 1.00 85.61 64 PRO B O 1
ATOM 1565 N N . LEU B 2 65 ? -5.652 -5.455 44.192 1.00 79.87 65 LEU B N 1
ATOM 1566 C CA . LEU B 2 65 ? -5.947 -6.053 42.894 1.00 74.61 65 LEU B CA 1
ATOM 1567 C C . LEU B 2 65 ? -6.594 -7.418 43.079 1.00 70.30 65 LEU B C 1
ATOM 1568 O O . LEU B 2 65 ? -6.151 -8.428 42.529 1.00 67.96 65 LEU B O 1
ATOM 1570 N N . ALA B 2 66 ? -7.678 -7.456 43.858 1.00 73.08 66 ALA B N 1
ATOM 1571 C CA . ALA B 2 66 ? -8.312 -8.728 44.188 1.00 78.24 66 ALA B CA 1
ATOM 1572 C C . ALA B 2 66 ? -8.969 -9.370 42.971 1.00 80.42 66 ALA B C 1
ATOM 1573 O O . ALA B 2 66 ? -9.091 -10.598 42.911 1.00 82.25 66 ALA B O 1
ATOM 1575 N N . ALA B 2 67 ? -9.390 -8.567 41.992 1.00 80.92 67 ALA B N 1
ATOM 1576 C CA . ALA B 2 67 ? -10.035 -9.135 40.813 1.00 80.66 67 ALA B CA 1
ATOM 1577 C C . ALA B 2 67 ? -9.041 -9.917 39.963 1.00 77.24 67 ALA B C 1
ATOM 1578 O O . ALA B 2 67 ? -9.387 -10.959 39.391 1.00 77.83 67 ALA B O 1
ATOM 1580 N N . PHE B 2 68 ? -7.799 -9.440 39.877 1.00 69.84 68 PHE B N 1
ATOM 1581 C CA . PHE B 2 68 ? -6.784 -10.076 39.046 1.00 59.95 68 PHE B CA 1
ATOM 1582 C C . PHE B 2 68 ? -6.167 -11.309 39.690 1.00 53.69 68 PHE B C 1
ATOM 1583 O O . PHE B 2 68 ? -5.332 -11.961 39.056 1.00 54.09 68 PHE B O 1
ATOM 1591 N N . VAL B 2 69 ? -6.549 -11.649 40.926 1.00 54.31 69 VAL B N 1
ATOM 1592 C CA . VAL B 2 69 ? -6.035 -12.857 41.569 1.00 55.81 69 VAL B CA 1
ATOM 1593 C C . VAL B 2 69 ? -6.947 -14.057 41.358 1.00 53.56 69 VAL B C 1
ATOM 1594 O O . VAL B 2 69 ? -6.555 -15.187 41.689 1.00 56.61 69 VAL B O 1
ATOM 1598 N N . ILE B 2 70 ? -8.150 -13.851 40.813 1.00 51.96 70 ILE B N 1
ATOM 1599 C CA . ILE B 2 70 ? -9.057 -14.972 40.548 1.00 50.16 70 ILE B CA 1
ATOM 1600 C C . ILE B 2 70 ? -8.441 -15.999 39.597 1.00 50.18 70 ILE B C 1
ATOM 1601 O O . ILE B 2 70 ? -8.541 -17.204 39.879 1.00 50.22 70 ILE B O 1
ATOM 1606 N N . PRO B 2 71 ? -7.819 -15.613 38.472 1.00 50.53 71 PRO B N 1
ATOM 1607 C CA . PRO B 2 71 ? -7.207 -16.642 37.611 1.00 58.06 71 PRO B CA 1
ATOM 1608 C C . PRO B 2 71 ? -6.173 -17.492 38.32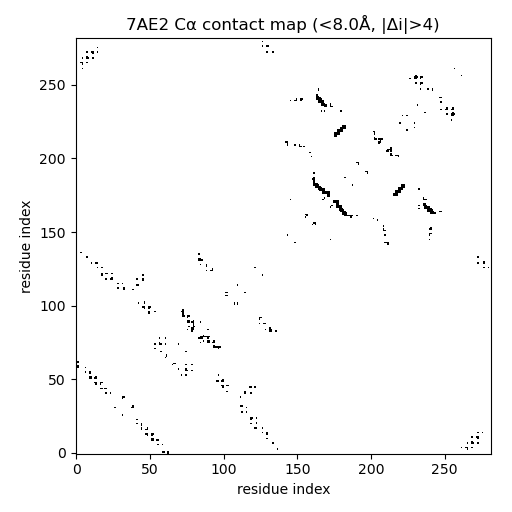9 1.00 52.24 71 PRO B C 1
ATOM 1609 O O . PRO B 2 71 ? -6.118 -18.708 38.109 1.00 52.64 71 PRO B O 1
ATOM 1613 N N . GLY B 2 72 ? -5.351 -16.884 39.186 1.00 53.52 72 GLY B N 1
ATOM 1614 C CA . GLY B 2 72 ? -4.382 -17.663 39.939 1.00 54.58 72 GLY B CA 1
ATOM 1615 C C . GLY B 2 72 ? -5.037 -18.602 40.934 1.00 56.11 72 GLY B C 1
ATOM 1616 O O . GLY B 2 72 ? -4.567 -19.724 41.144 1.00 57.00 72 GLY B O 1
ATOM 1617 N N . ILE B 2 73 ? -6.133 -18.162 41.555 1.00 53.16 73 ILE B N 1
ATOM 1618 C CA . ILE B 2 73 ? -6.846 -19.013 42.503 1.00 55.21 73 ILE B CA 1
ATOM 1619 C C . ILE B 2 73 ? -7.536 -20.160 41.774 1.00 54.43 73 ILE B C 1
ATOM 1620 O O . ILE B 2 73 ? -7.457 -21.320 42.193 1.00 53.46 73 ILE B O 1
ATOM 1625 N N . LEU B 2 74 ? -8.223 -19.853 40.670 1.00 51.41 74 LEU B N 1
ATOM 1626 C CA . LEU B 2 74 ? -8.872 -20.903 39.892 1.00 51.23 74 LEU B CA 1
ATOM 1627 C C . LEU B 2 74 ? -7.857 -21.879 39.313 1.00 53.06 74 LEU B C 1
ATOM 1628 O O . LEU B 2 74 ? -8.150 -23.074 39.184 1.00 53.26 74 LEU B O 1
ATOM 1633 N N . GLY B 2 75 ? -6.662 -21.397 38.967 1.00 53.39 75 GLY B N 1
ATOM 1634 C CA . GLY B 2 75 ? -5.661 -22.279 38.392 1.00 55.17 75 GLY B CA 1
ATOM 1635 C C . GLY B 2 75 ? -5.159 -23.318 39.376 1.00 56.64 75 GLY B C 1
ATOM 1636 O O . GLY B 2 75 ? -4.962 -24.482 39.016 1.00 58.04 75 GLY B O 1
ATOM 1637 N N . GLU B 2 76 ? -4.947 -22.917 40.632 1.00 58.77 76 GLU B N 1
ATOM 1638 C CA . GLU B 2 76 ? -4.467 -23.860 41.636 1.00 61.14 76 GLU B CA 1
ATOM 1639 C C . GLU B 2 76 ? -5.561 -24.825 42.071 1.00 61.93 76 GLU B C 1
ATOM 1640 O O . GLU B 2 76 ? -5.262 -25.949 42.491 1.00 66.52 76 GLU B O 1
ATOM 1642 N N . ILE B 2 77 ? -6.824 -24.413 41.977 1.00 59.06 77 ILE B N 1
ATOM 1643 C CA . ILE B 2 77 ? -7.927 -25.267 42.405 1.00 59.40 77 ILE B CA 1
ATOM 1644 C C . ILE B 2 77 ? -8.341 -26.217 41.287 1.00 61.81 77 ILE B C 1
ATOM 1645 O O . ILE B 2 77 ? -8.532 -27.418 41.512 1.00 62.15 77 ILE B O 1
ATOM 1650 N N . PHE B 2 78 ? -8.479 -25.701 40.065 1.00 55.71 78 PHE B N 1
ATOM 1651 C CA . PHE B 2 78 ? -8.852 -26.530 38.925 1.00 56.37 78 PHE B CA 1
ATOM 1652 C C . PHE B 2 78 ? -7.671 -27.273 38.314 1.00 58.46 78 PHE B C 1
ATOM 1653 O O . PHE B 2 78 ? -7.885 -28.117 37.436 1.00 59.70 78 PHE B O 1
ATOM 1661 N N . LYS B 2 79 ? -6.444 -26.983 38.755 1.00 59.28 79 LYS B N 1
ATOM 1662 C CA . LYS B 2 79 ? -5.230 -27.571 38.182 1.00 65.61 79 LYS B CA 1
ATOM 1663 C C . LYS B 2 79 ? -5.141 -27.292 36.681 1.00 61.89 79 LYS B C 1
ATOM 1664 O O . LYS B 2 79 ? -4.890 -28.186 35.871 1.00 64.00 79 LYS B O 1
ATOM 1670 N N . ILE B 2 80 ? -5.355 -26.029 36.312 1.00 60.05 80 ILE B N 1
ATOM 1671 C CA . ILE B 2 80 ? -5.274 -25.594 34.925 1.00 60.41 80 ILE B CA 1
ATOM 1672 C C . ILE B 2 80 ? -4.334 -24.400 34.837 1.00 64.58 80 ILE B C 1
ATOM 1673 O O . ILE B 2 80 ? -4.084 -23.699 35.821 1.00 63.26 80 ILE B O 1
ATOM 1678 N N . ASN B 2 81 ? -3.812 -24.176 33.632 1.00 61.80 81 ASN B N 1
ATOM 1679 C CA . ASN B 2 81 ? -2.881 -23.080 33.383 1.00 64.35 81 ASN B CA 1
ATOM 1680 C C . ASN B 2 81 ? -3.595 -21.747 33.577 1.00 59.81 81 ASN B C 1
ATOM 1681 O O . ASN B 2 81 ? -4.442 -21.363 32.763 1.00 58.99 81 ASN B O 1
ATOM 1686 N N . SER B 2 82 ? -3.248 -21.035 34.652 1.00 58.98 82 SER B N 1
ATOM 1687 C CA . SER B 2 82 ? -3.867 -19.748 34.945 1.00 57.04 82 SER B CA 1
ATOM 1688 C C . SER B 2 82 ? -3.497 -18.665 33.939 1.00 57.73 82 SER B C 1
ATOM 1689 O O . SER B 2 82 ? -4.145 -17.614 33.924 1.00 59.83 82 SER B O 1
ATOM 1692 N N . ASP B 2 83 ? -2.483 -18.891 33.103 1.00 60.12 83 ASP B N 1
ATOM 1693 C CA . ASP B 2 83 ? -2.130 -17.938 32.059 1.00 64.59 83 ASP B CA 1
ATOM 1694 C C . ASP B 2 83 ? -3.038 -18.035 30.840 1.00 63.56 83 ASP B C 1
ATOM 1695 O O . ASP B 2 83 ? -2.905 -17.217 29.923 1.00 64.19 83 ASP B O 1
ATOM 1700 N N . LYS B 2 84 ? -3.949 -19.007 30.809 1.00 60.29 84 LYS B N 1
ATOM 1701 C CA . LYS B 2 84 ? -4.904 -19.165 29.719 1.00 66.28 84 LYS B CA 1
ATOM 1702 C C . LYS B 2 84 ? -6.338 -18.983 30.209 1.00 61.29 84 LYS B C 1
ATOM 1703 O O . LYS B 2 84 ? -7.275 -19.535 29.629 1.00 57.93 84 LYS B O 1
ATOM 1705 N N . ILE B 2 85 ? -6.516 -18.211 31.278 1.00 57.90 85 ILE B N 1
ATOM 1706 C CA . ILE B 2 85 ? -7.820 -17.975 31.888 1.00 54.21 85 ILE B CA 1
ATOM 1707 C C . ILE B 2 85 ? -8.201 -16.519 31.656 1.00 55.67 85 ILE B C 1
ATOM 1708 O O . ILE B 2 85 ? -7.454 -15.606 32.029 1.00 59.20 85 ILE B O 1
ATOM 1713 N N . ASP B 2 86 ? -9.360 -16.304 31.038 1.00 53.19 86 ASP B N 1
ATOM 1714 C CA . ASP B 2 86 ? -9.922 -14.976 30.828 1.00 53.52 86 ASP B CA 1
ATOM 1715 C C . ASP B 2 86 ? -11.160 -14.822 31.699 1.00 56.05 86 ASP B C 1
ATOM 1716 O O . ASP B 2 86 ? -12.073 -15.652 31.636 1.00 60.25 86 ASP B O 1
ATOM 1718 N N . ILE B 2 87 ? -11.190 -13.766 32.507 1.00 54.80 87 ILE B N 1
ATOM 1719 C CA . ILE B 2 87 ? -12.259 -13.532 33.472 1.00 56.59 87 ILE B CA 1
ATOM 1720 C C . ILE B 2 87 ? -13.130 -12.384 32.980 1.00 58.29 87 ILE B C 1
ATOM 1721 O O . ILE B 2 87 ? -12.622 -11.375 32.477 1.00 57.28 87 ILE B O 1
ATOM 1726 N N . VAL B 2 88 ? -14.445 -12.544 33.122 1.00 57.09 88 VAL B N 1
ATOM 1727 C CA . VAL B 2 88 ? -15.417 -11.515 32.771 1.00 60.13 88 VAL B CA 1
ATOM 1728 C C . VAL B 2 88 ? -16.209 -11.167 34.024 1.00 61.36 88 VAL B C 1
ATOM 1729 O O . VAL B 2 88 ? -16.844 -12.043 34.626 1.00 59.15 88 VAL B O 1
ATOM 1733 N N . GLU B 2 89 ? -16.170 -9.895 34.416 1.00 64.14 89 GLU B N 1
ATOM 1734 C CA . GLU B 2 89 ? -16.932 -9.422 35.567 1.00 68.41 89 GLU B CA 1
ATOM 1735 C C . GLU B 2 89 ? -18.374 -9.180 35.140 1.00 65.69 89 GLU B C 1
ATOM 1736 O O . GLU B 2 89 ? -18.657 -8.244 34.386 1.00 67.58 89 GLU B O 1
ATOM 1742 N N . LEU B 2 90 ? -19.291 -10.023 35.621 1.00 62.67 90 LEU B N 1
ATOM 1743 C CA . LEU B 2 90 ? -20.703 -9.828 35.319 1.00 66.23 90 LEU B CA 1
ATOM 1744 C C . LEU B 2 90 ? -21.289 -8.630 36.054 1.00 69.49 90 LEU B C 1
ATOM 1745 O O . LEU B 2 90 ? -22.380 -8.173 35.698 1.00 65.12 90 LEU B O 1
ATOM 1750 N N . ASN B 2 91 ? -20.591 -8.113 37.067 1.00 76.55 91 ASN B N 1
ATOM 1751 C CA . ASN B 2 91 ? -21.092 -6.954 37.797 1.00 83.66 91 ASN B CA 1
ATOM 1752 C C . ASN B 2 91 ? -21.013 -5.688 36.953 1.00 87.23 91 ASN B C 1
ATOM 1753 O O . ASN B 2 91 ? -21.926 -4.855 36.987 1.00 90.24 91 ASN B O 1
ATOM 1758 N N . HIS B 2 92 ? -19.929 -5.524 36.188 1.00 89.99 92 HIS B N 1
ATOM 1759 C CA . HIS B 2 92 ? -19.710 -4.329 35.368 1.00 94.66 92 HIS B CA 1
ATOM 1760 C C . HIS B 2 92 ? -19.252 -4.773 33.979 1.00 94.83 92 HIS B C 1
ATOM 1761 O O . HIS B 2 92 ? -18.064 -4.720 33.651 1.00 94.67 92 HIS B O 1
ATOM 1763 N N . CYS B 2 93 ? -20.209 -5.210 33.164 1.00 76.53 93 CYS B N 1
ATOM 1764 C CA . CYS B 2 93 ? -19.946 -5.590 31.785 1.00 73.63 93 CYS B CA 1
ATOM 1765 C C . CYS B 2 93 ? -21.087 -5.092 30.914 1.00 70.26 93 CYS B C 1
ATOM 1766 O O . CYS B 2 93 ? -22.098 -4.578 31.403 1.00 69.72 93 CYS B O 1
ATOM 1769 N N . SER B 2 94 ? -20.914 -5.246 29.605 1.00 68.65 94 SER B N 1
ATOM 1770 C CA . SER B 2 94 ? -21.936 -4.809 28.667 1.00 64.81 94 SER B CA 1
ATOM 1771 C C . SER B 2 94 ? -23.150 -5.729 28.741 1.00 64.01 94 SER B C 1
ATOM 1772 O O . SER B 2 94 ? -23.067 -6.868 29.208 1.00 61.25 94 SER B O 1
ATOM 1775 N N . LYS B 2 95 ? -24.298 -5.220 28.287 1.00 63.85 95 LYS B N 1
ATOM 1776 C CA . LYS B 2 95 ? -25.488 -6.063 28.268 1.00 61.21 95 LYS B CA 1
ATOM 1777 C C . LYS B 2 95 ? -25.358 -7.170 27.230 1.00 50.40 95 LYS B C 1
ATOM 1778 O O . LYS B 2 95 ? -26.014 -8.211 27.342 1.00 45.96 95 LYS B O 1
ATOM 1780 N N . LEU B 2 96 ? -24.512 -6.964 26.218 1.00 46.06 96 LEU B N 1
ATOM 1781 C CA . LEU B 2 96 ? -24.318 -7.971 25.184 1.00 43.79 96 LEU B CA 1
ATOM 1782 C C . LEU B 2 96 ? -23.543 -9.170 25.720 1.00 44.75 96 LEU B C 1
ATOM 1783 O O . LEU B 2 96 ? -23.902 -10.318 25.436 1.00 45.60 96 LEU B O 1
ATOM 1788 N N . ILE B 2 97 ? -22.472 -8.931 26.482 1.00 46.25 97 ILE B N 1
ATOM 1789 C CA . ILE B 2 97 ? -21.697 -10.044 27.026 1.00 46.18 97 ILE B CA 1
ATOM 1790 C C . ILE B 2 97 ? -22.531 -10.845 28.022 1.00 43.26 97 ILE B C 1
ATOM 1791 O O . ILE B 2 97 ? -22.474 -12.080 28.050 1.00 41.52 97 ILE B O 1
ATOM 1793 N N . ALA B 2 98 ? -23.322 -10.161 28.852 1.00 42.32 98 ALA B N 1
ATOM 1794 C CA . ALA B 2 98 ? -24.143 -10.876 29.825 1.00 48.66 98 ALA B CA 1
ATOM 1795 C C . ALA B 2 98 ? -25.188 -11.749 29.143 1.00 44.89 98 ALA B C 1
ATOM 1796 O O . ALA B 2 98 ? -25.565 -12.800 29.676 1.00 45.95 98 ALA B O 1
ATOM 1798 N N . HIS B 2 99 ? -25.654 -11.338 27.963 1.00 47.72 99 HIS B N 1
ATOM 1799 C CA . HIS B 2 99 ? -26.644 -12.123 27.235 1.00 45.61 99 HIS B CA 1
ATOM 1800 C C . HIS B 2 99 ? -26.076 -13.472 26.807 1.00 45.27 99 HIS B C 1
ATOM 1801 O O . HIS B 2 99 ? -26.688 -14.520 27.041 1.00 46.47 99 HIS B O 1
ATOM 1808 N N . PHE B 2 100 ? -24.898 -13.464 26.178 1.00 44.43 100 PHE B N 1
ATOM 1809 C CA . PHE B 2 100 ? -24.327 -14.709 25.676 1.00 49.07 100 PHE B CA 1
ATOM 1810 C C . PHE B 2 100 ? -23.797 -15.585 26.804 1.00 49.33 100 PHE B C 1
ATOM 1811 O O . PHE B 2 100 ? -23.761 -16.813 26.666 1.00 50.37 100 PHE B O 1
ATOM 1819 N N . VAL B 2 101 ? -23.384 -14.983 27.921 1.00 47.50 101 VAL B N 1
ATOM 1820 C CA . VAL B 2 101 ? -22.995 -15.781 29.079 1.00 48.78 101 VAL B CA 1
ATOM 1821 C C . VAL B 2 101 ? -24.207 -16.507 29.652 1.00 49.58 101 VAL B C 1
ATOM 1822 O O . VAL B 2 101 ? -24.122 -17.678 30.040 1.00 52.19 101 VAL B O 1
ATOM 1826 N N . ALA B 2 102 ? -25.360 -15.834 29.695 1.00 48.48 102 ALA B N 1
ATOM 1827 C CA . ALA B 2 102 ? -26.576 -16.477 30.181 1.00 48.98 102 ALA B CA 1
ATOM 1828 C C . ALA B 2 102 ? -27.112 -17.499 29.186 1.00 52.28 102 ALA B C 1
ATOM 1829 O O . ALA B 2 102 ? -27.715 -18.499 29.591 1.00 52.91 102 ALA B O 1
ATOM 1831 N N . ARG B 2 103 ? -26.893 -17.272 27.889 1.00 53.40 103 ARG B N 1
ATOM 1832 C CA . ARG B 2 103 ? -27.445 -18.150 26.863 1.00 56.51 103 ARG B CA 1
ATOM 1833 C C . ARG B 2 103 ? -26.629 -19.429 26.713 1.00 56.14 103 ARG B C 1
ATOM 1834 O O . ARG B 2 103 ? -27.191 -20.529 26.657 1.00 57.27 103 ARG B O 1
ATOM 1842 N N . ASP B 2 104 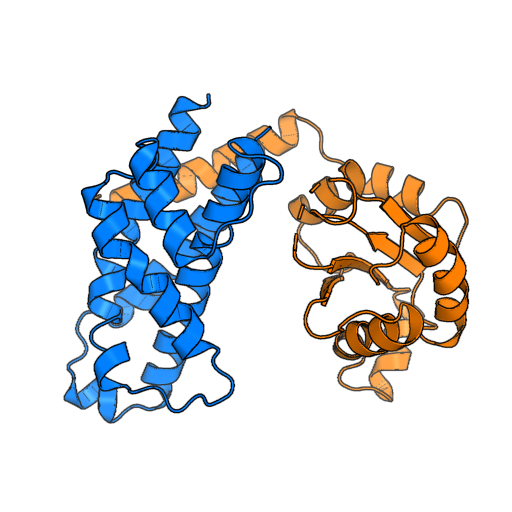? -25.305 -19.308 26.635 1.00 58.61 104 ASP B N 1
ATOM 1843 C CA . ASP B 2 104 ? -24.439 -20.444 26.348 1.00 64.48 104 ASP B CA 1
ATOM 1844 C C . ASP B 2 104 ? -23.592 -20.880 27.535 1.00 67.41 104 ASP B C 1
ATOM 1845 O O . ASP B 2 104 ? -22.873 -21.879 27.429 1.00 69.30 104 ASP B O 1
ATOM 1850 N N . GLY B 2 105 ? -23.652 -20.169 28.657 1.00 65.93 105 GLY B N 1
ATOM 1851 C CA . GLY B 2 105 ? -22.788 -20.491 29.776 1.00 62.47 105 GLY B CA 1
ATOM 1852 C C . GLY B 2 105 ? -23.259 -21.704 30.557 1.00 63.7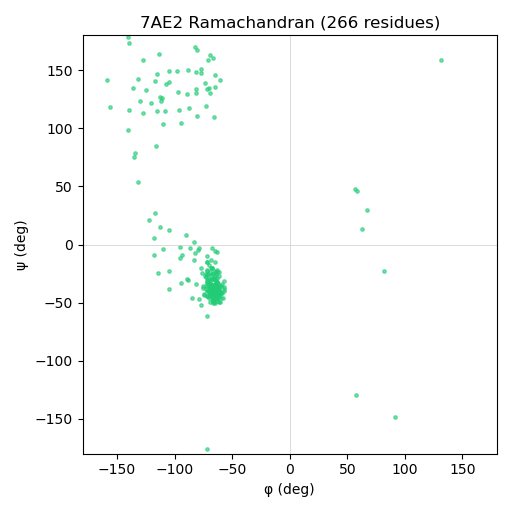6 105 GLY B C 1
ATOM 1853 O O . GLY B 2 105 ? -24.447 -22.015 30.629 1.00 65.94 105 GLY B O 1
ATOM 1854 N N . LYS B 2 106 ? -22.291 -22.395 31.152 1.00 61.36 106 LYS B N 1
ATOM 1855 C CA . LYS B 2 106 ? -22.538 -23.537 32.023 1.00 64.21 106 LYS B CA 1
ATOM 1856 C C . LYS B 2 106 ? -22.067 -23.173 33.424 1.00 61.51 106 LYS B C 1
ATOM 1857 O O . LYS B 2 106 ? -20.869 -22.967 33.645 1.00 59.76 106 LYS B O 1
ATOM 1863 N N . VAL B 2 107 ? -23.006 -23.088 34.365 1.00 60.01 107 VAL B N 1
ATOM 1864 C CA . VAL B 2 107 ? -22.686 -22.604 35.702 1.00 57.47 107 VAL B CA 1
ATOM 1865 C C . VAL B 2 107 ? -21.872 -23.651 36.452 1.00 58.36 107 VAL B C 1
ATOM 1866 O O . VAL B 2 107 ? -22.198 -24.845 36.447 1.00 60.85 107 VAL B O 1
ATOM 1870 N N . LEU B 2 108 ? -20.794 -23.208 37.095 1.00 54.90 108 LEU B N 1
ATOM 1871 C CA . LEU B 2 108 ? -19.925 -24.066 37.895 1.00 55.35 108 LEU B CA 1
ATOM 1872 C C . LEU B 2 108 ? -20.111 -23.886 39.392 1.00 54.76 108 LEU B C 1
ATOM 1873 O O . LEU B 2 108 ? -20.046 -24.865 40.136 1.00 55.46 108 LEU B O 1
ATOM 1878 N N . TYR B 2 109 ? -20.324 -22.657 39.851 1.00 59.44 109 TYR B N 1
ATOM 1879 C CA . TYR B 2 109 ? -20.574 -22.369 41.255 1.00 63.42 109 TYR B CA 1
ATOM 1880 C C . TYR B 2 109 ? -21.785 -21.457 41.355 1.00 63.17 109 TYR B C 1
ATOM 1881 O O . TYR B 2 109 ? -21.972 -20.570 40.516 1.00 60.41 109 TYR B O 1
ATOM 1890 N N . GLU B 2 110 ? -22.606 -21.674 42.379 1.00 66.75 110 GLU B N 1
ATOM 1891 C CA . GLU B 2 110 ? -23.880 -20.968 42.463 1.00 74.24 110 GLU B CA 1
ATOM 1892 C C . GLU B 2 110 ? -24.338 -20.916 43.912 1.00 78.60 110 GLU B C 1
ATOM 1893 O O . GLU B 2 110 ? -24.575 -21.963 44.523 1.00 79.85 110 GLU B O 1
ATOM 1899 N N . GLU B 2 111 ? -24.471 -19.704 44.454 1.00 82.77 111 GLU B N 1
ATOM 1900 C CA . GLU B 2 111 ? -25.050 -19.490 45.774 1.00 89.47 111 GLU B CA 1
ATOM 1901 C C . GLU B 2 111 ? -25.948 -18.261 45.719 1.00 92.43 111 GLU B C 1
ATOM 1902 O O . GLU B 2 111 ? -25.459 -17.149 45.479 1.00 97.50 111 GLU B O 1
ATOM 1908 N N . PRO B 2 112 ? -27.267 -18.410 45.929 1.00 91.65 112 PRO B N 1
ATOM 1909 C CA . PRO B 2 112 ? -27.984 -19.660 46.225 1.00 89.32 112 PRO B CA 1
ATOM 1910 C C . PRO B 2 112 ? -28.095 -20.594 45.019 1.00 88.25 112 PRO B C 1
ATOM 1911 O O . PRO B 2 112 ? -27.550 -20.289 43.962 1.00 88.66 112 PRO B O 1
ATOM 1915 N N . GLY B 2 113 ? -28.796 -21.712 45.186 1.00 90.65 113 GLY B N 1
ATOM 1916 C CA . GLY B 2 113 ? -28.982 -22.688 44.127 1.00 90.50 113 GLY B CA 1
ATOM 1917 C C . GLY B 2 113 ? -29.770 -22.219 42.923 1.00 91.13 113 GLY B C 1
ATOM 1918 O O . GLY B 2 113 ? -29.875 -22.969 41.948 1.00 91.29 113 GLY B O 1
ATOM 1919 N N . ASP B 2 114 ? -30.326 -21.009 42.952 1.00 89.27 114 ASP B N 1
ATOM 1920 C CA . ASP B 2 114 ? -31.084 -20.482 41.823 1.00 86.00 114 ASP B CA 1
ATOM 1921 C C . ASP B 2 114 ? -30.515 -19.163 41.309 1.00 80.23 114 ASP B C 1
ATOM 1922 O O . ASP B 2 114 ? -31.227 -18.405 40.640 1.00 83.14 114 ASP B O 1
ATOM 1924 N N . GLU B 2 115 ? -29.243 -18.874 41.600 1.00 72.49 115 GLU B N 1
ATOM 1925 C CA . GLU B 2 115 ? -28.658 -17.603 41.184 1.00 70.61 115 GLU B CA 1
ATOM 1926 C C . GLU B 2 115 ? -28.521 -17.518 39.669 1.00 68.87 115 GLU B C 1
ATOM 1927 O O . GLU B 2 115 ? -28.669 -16.435 39.090 1.00 70.85 115 GLU B O 1
ATOM 1929 N N . PHE B 2 116 ? -28.235 -18.644 39.009 1.00 67.25 116 PHE B N 1
ATOM 1930 C CA . PHE B 2 116 ? -28.064 -18.619 37.559 1.00 62.89 116 PHE B CA 1
ATOM 1931 C C . PHE B 2 116 ? -29.391 -18.372 36.852 1.00 62.45 116 PHE B C 1
ATOM 1932 O O . PHE B 2 116 ? -29.428 -17.727 35.797 1.00 56.88 116 PHE B O 1
ATOM 1940 N N . ASP B 2 117 ? -30.491 -18.874 37.419 1.00 60.16 117 ASP B N 1
ATOM 1941 C CA . ASP B 2 117 ? -31.808 -18.607 36.849 1.00 66.27 117 ASP B CA 1
ATOM 1942 C C . ASP B 2 117 ? -32.179 -17.137 36.998 1.00 66.77 117 ASP B C 1
ATOM 1943 O O . ASP B 2 117 ? -32.662 -16.510 36.049 1.00 67.60 117 ASP B O 1
ATOM 1948 N N . LYS B 2 118 ? -31.962 -16.570 38.188 1.00 68.24 118 LYS B N 1
ATOM 1949 C CA . LYS B 2 118 ? -32.218 -15.147 38.385 1.00 69.42 118 LYS B CA 1
ATOM 1950 C C . LYS B 2 118 ? -31.313 -14.295 37.507 1.00 65.15 118 LYS B C 1
ATOM 1951 O O . LYS B 2 118 ? -31.694 -13.188 37.110 1.00 64.94 118 LYS B O 1
ATOM 1953 N N . PHE B 2 119 ? -30.117 -14.793 37.190 1.00 61.42 119 PHE B N 1
ATOM 1954 C CA . PHE B 2 119 ? -29.226 -14.066 36.293 1.00 58.09 119 PHE B CA 1
ATOM 1955 C C . PHE B 2 119 ? -29.736 -14.114 34.857 1.00 55.18 119 PHE B C 1
ATOM 1956 O O . PHE B 2 119 ? -29.750 -13.094 34.159 1.00 60.50 119 PHE B O 1
ATOM 1964 N N . GLN B 2 120 ? -30.170 -15.292 34.402 1.00 55.87 120 GLN B N 1
ATOM 1965 C CA . GLN B 2 120 ? -30.665 -15.423 33.034 1.00 55.68 120 GLN B CA 1
ATOM 1966 C C . GLN B 2 120 ? -31.918 -14.584 32.815 1.00 60.12 120 GLN B C 1
ATOM 1967 O O . GLN B 2 120 ? -32.048 -13.909 31.788 1.00 60.96 120 GLN B O 1
ATOM 1973 N N . GLN B 2 121 ? -32.848 -14.607 33.773 1.00 59.24 121 GLN B N 1
ATOM 1974 C CA . GLN B 2 121 ? -34.069 -13.819 33.639 1.00 65.84 121 GLN B CA 1
ATOM 1975 C C . GLN B 2 121 ? -33.777 -12.325 33.617 1.00 63.39 121 GLN B C 1
ATOM 1976 O O . GLN B 2 121 ? -34.575 -11.543 33.088 1.00 70.78 121 GLN B O 1
ATOM 1982 N N . ARG B 2 122 ? -32.643 -11.913 34.179 1.00 63.49 122 ARG B N 1
ATOM 1983 C CA . ARG B 2 122 ? -32.320 -10.501 34.321 1.00 66.96 122 ARG B CA 1
ATOM 1984 C C . ARG B 2 122 ? -31.572 -9.932 33.121 1.00 63.72 122 ARG B C 1
ATOM 1985 O O . ARG B 2 122 ? -31.722 -8.741 32.819 1.00 65.14 122 ARG B O 1
ATOM 1993 N N . VAL B 2 123 ? -30.783 -10.743 32.419 1.00 61.46 123 VAL B N 1
ATOM 1994 C CA . VAL B 2 123 ? -29.881 -10.234 31.390 1.00 59.26 123 VAL B CA 1
ATOM 1995 C C . VAL B 2 123 ? -30.187 -10.760 29.995 1.00 57.75 123 VAL B C 1
ATOM 1996 O O . VAL B 2 123 ? -29.596 -10.260 29.026 1.00 50.08 123 VAL B O 1
ATOM 2000 N N . LEU B 2 124 ? -31.074 -11.741 29.843 1.00 57.55 124 LEU B N 1
ATOM 2001 C CA . LEU B 2 124 ? -31.348 -12.291 28.520 1.00 58.97 124 LEU B CA 1
ATOM 2002 C C . LEU B 2 124 ? -32.076 -11.273 27.650 1.00 56.69 124 LEU B C 1
ATOM 2003 O O . LEU B 2 124 ? -33.076 -10.681 28.067 1.00 54.77 124 LEU B O 1
ATOM 2008 N N . LEU B 2 125 ? -31.571 -11.077 26.435 1.00 52.42 125 LEU B N 1
ATOM 2009 C CA . LEU B 2 125 ? -32.142 -10.143 25.478 1.00 54.68 125 LEU B CA 1
ATOM 2010 C C . LEU B 2 125 ? -33.044 -10.875 24.493 1.00 56.48 125 LEU B C 1
ATOM 2011 O O . LEU B 2 125 ? -32.824 -12.046 24.173 1.00 56.71 125 LEU B O 1
ATOM 2016 N N . SER B 2 126 ? -34.063 -10.171 24.012 1.00 53.89 126 SER B N 1
ATOM 2017 C CA . SER B 2 126 ? -34.921 -10.725 22.980 1.00 54.88 126 SER B CA 1
ATOM 2018 C C . SER B 2 126 ? -34.255 -10.587 21.614 1.00 53.06 126 SER B C 1
ATOM 2019 O O . SER B 2 126 ? -33.267 -9.869 21.443 1.00 51.24 126 SER B O 1
ATOM 2022 N N . ASN B 2 127 ? -34.816 -11.288 20.627 1.00 56.65 127 ASN B N 1
ATOM 2023 C CA . ASN B 2 127 ? -34.282 -11.198 19.272 1.00 58.56 127 ASN B CA 1
ATOM 2024 C C . ASN B 2 127 ? -34.412 -9.783 18.722 1.00 58.18 127 ASN B C 1
ATOM 2025 O O . ASN B 2 127 ? -33.533 -9.309 17.993 1.00 59.04 127 ASN B O 1
ATOM 2030 N N . THR B 2 128 ? -35.502 -9.091 19.063 1.00 55.45 128 THR B N 1
ATOM 2031 C CA . THR B 2 128 ? -35.692 -7.721 18.594 1.00 55.37 128 THR B CA 1
ATOM 2032 C C . THR B 2 128 ? -34.657 -6.779 19.200 1.00 54.65 128 THR B C 1
ATOM 2033 O O . THR B 2 128 ? -34.143 -5.887 18.514 1.00 55.82 128 THR B O 1
ATOM 2037 N N . GLU B 2 129 ? -34.337 -6.966 20.484 1.00 52.13 129 GLU B N 1
ATOM 2038 C CA . GLU B 2 129 ? -33.345 -6.115 21.134 1.00 50.83 129 GLU B CA 1
ATOM 2039 C C . GLU B 2 129 ? -31.966 -6.298 20.513 1.00 48.37 129 GLU B C 1
ATOM 2040 O O . GLU B 2 129 ? -31.210 -5.331 20.363 1.00 48.76 129 GLU B O 1
ATOM 2046 N N . ILE B 2 130 ? -31.620 -7.534 20.149 1.00 47.75 130 ILE B N 1
ATOM 2047 C CA . ILE B 2 130 ? -30.337 -7.783 19.499 1.00 45.64 130 ILE B CA 1
ATOM 2048 C C . ILE B 2 130 ? -30.324 -7.189 18.096 1.00 44.95 130 ILE B C 1
ATOM 2049 O O . ILE B 2 130 ? -29.301 -6.661 17.642 1.00 43.31 130 ILE B O 1
ATOM 2054 N N . LYS B 2 131 ? -31.453 -7.264 17.385 1.00 46.46 131 LYS B N 1
ATOM 2055 C CA . LYS B 2 131 ? -31.524 -6.666 16.054 1.00 52.36 131 LYS B CA 1
ATOM 2056 C C . LYS B 2 131 ? -31.300 -5.161 16.115 1.00 51.55 131 LYS B C 1
ATOM 2057 O O . LYS B 2 131 ? -30.639 -4.589 15.241 1.00 50.10 131 LYS B O 1
ATOM 2063 N N . LYS B 2 132 ? -31.846 -4.503 17.140 1.00 49.82 132 LYS B N 1
ATOM 2064 C CA . LYS B 2 132 ? -31.629 -3.068 17.292 1.00 48.92 132 LYS B CA 1
ATOM 2065 C C . LYS B 2 132 ? -30.161 -2.763 17.566 1.00 49.84 132 LYS B C 1
ATOM 2066 O O . LYS B 2 132 ? -29.622 -1.768 17.069 1.00 50.58 132 LYS B O 1
ATOM 2068 N N . ILE B 2 133 ? -29.498 -3.614 18.354 1.00 46.29 133 ILE B N 1
ATOM 2069 C CA . ILE B 2 133 ? -28.067 -3.445 18.595 1.00 44.65 133 ILE B CA 1
ATOM 2070 C C . ILE B 2 133 ? -27.285 -3.649 17.305 1.00 45.42 133 ILE B C 1
ATOM 2071 O O . ILE B 2 133 ? -26.339 -2.909 17.010 1.00 43.91 133 ILE B O 1
ATOM 2076 N N . GLU B 2 134 ? -27.672 -4.652 16.511 1.00 47.28 134 GLU B N 1
ATOM 2077 C CA . GLU B 2 134 ? -26.996 -4.896 15.240 1.00 45.39 134 GLU B CA 1
ATOM 2078 C C . GLU B 2 134 ? -27.135 -3.707 14.299 1.00 42.32 134 GLU B C 1
ATOM 2079 O O . GLU B 2 134 ? -26.174 -3.333 13.617 1.00 42.44 134 GLU B O 1
ATOM 2085 N N . LYS B 2 135 ? -28.322 -3.098 14.247 1.00 44.04 135 LYS B N 1
ATOM 2086 C CA . LYS B 2 135 ? -28.530 -1.974 13.339 1.00 46.71 135 LYS B CA 1
ATOM 2087 C C . LYS B 2 135 ? -27.644 -0.793 13.712 1.00 45.86 135 LYS B C 1
ATOM 2088 O O . LYS B 2 135 ? -27.071 -0.137 12.834 1.00 46.79 135 LYS B O 1
ATOM 2090 N N . THR B 2 136 ? -27.509 -0.513 15.010 1.00 42.60 136 THR B N 1
ATOM 2091 C CA . THR B 2 136 ? -26.672 0.602 15.442 1.00 45.04 136 THR B CA 1
ATOM 2092 C C . THR B 2 136 ? -25.205 0.360 15.105 1.00 44.09 136 THR B C 1
ATOM 2093 O O . THR B 2 136 ? -24.515 1.266 14.624 1.00 44.24 136 THR B O 1
ATOM 2097 N N . LYS B 2 137 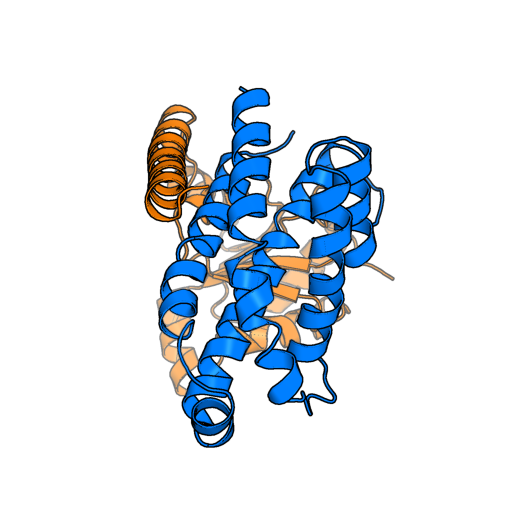? -24.710 -0.855 15.345 1.00 38.79 137 LYS B N 1
ATOM 2098 C CA . LYS B 2 137 ? -23.309 -1.136 15.058 1.00 35.80 137 LYS B CA 1
ATOM 2099 C C . LYS B 2 137 ? -23.042 -1.191 13.559 1.00 34.67 137 LYS B C 1
ATOM 2100 O O . LYS B 2 137 ? -21.975 -0.760 13.108 1.00 35.76 137 LYS B O 1
ATOM 2106 N N . LEU B 2 138 ? -23.995 -1.695 12.772 1.00 35.29 138 LEU B N 1
ATOM 2107 C CA . LEU B 2 138 ? -23.821 -1.693 11.323 1.00 37.73 138 LEU B CA 1
ATOM 2108 C C . LEU B 2 138 ? -23.780 -0.273 10.774 1.00 39.12 138 LEU B C 1
ATOM 2109 O O . LEU B 2 138 ? -23.008 0.020 9.854 1.00 38.11 138 LEU B O 1
ATOM 2114 N N . GLU B 2 139 ? -24.605 0.624 11.321 1.00 41.94 139 GLU B N 1
ATOM 2115 C CA . GLU B 2 139 ? -24.538 2.025 10.918 1.00 44.71 139 GLU B CA 1
ATOM 2116 C C . GLU B 2 139 ? -23.205 2.645 11.315 1.00 42.10 139 GLU B C 1
ATOM 2117 O O . GLU B 2 139 ? -22.644 3.462 10.574 1.00 39.70 139 GLU B O 1
ATOM 2123 N N . ASN B 2 140 ? -22.681 2.270 12.484 1.00 34.64 140 ASN B N 1
ATOM 2124 C CA . ASN B 2 140 ? -21.386 2.787 12.910 1.00 38.08 140 ASN B CA 1
ATOM 2125 C C . ASN B 2 140 ? -20.275 2.293 11.993 1.00 35.16 140 ASN B C 1
ATOM 2126 O O . ASN B 2 140 ? -19.373 3.056 11.628 1.00 32.53 140 ASN B O 1
ATOM 2131 N N . ILE B 2 141 ? -20.329 1.017 11.606 1.00 31.95 141 ILE B N 1
ATOM 2132 C CA . ILE B 2 141 ? -19.326 0.463 10.701 1.00 30.82 141 ILE B CA 1
ATOM 2133 C C . ILE B 2 141 ? -19.419 1.124 9.331 1.00 34.68 141 ILE B C 1
ATOM 2134 O O . ILE B 2 141 ? -18.401 1.500 8.736 1.00 32.15 141 ILE B O 1
ATOM 2139 N N . GLU B 2 142 ? -20.641 1.290 8.812 1.00 34.28 142 GLU B N 1
ATOM 2140 C CA . GLU B 2 142 ? -20.806 1.910 7.500 1.00 35.84 142 GLU B CA 1
ATOM 2141 C C . GLU B 2 142 ? -20.330 3.357 7.508 1.00 36.00 142 GLU B C 1
ATOM 2142 O O . GLU B 2 142 ? -19.748 3.831 6.525 1.00 31.82 142 GLU B O 1
ATOM 2148 N N . ASN B 2 143 ? -20.561 4.074 8.611 1.00 33.10 143 ASN B N 1
ATOM 2149 C CA . ASN B 2 143 ? -20.063 5.441 8.719 1.00 34.72 143 ASN B CA 1
ATOM 2150 C C . ASN B 2 143 ? -18.541 5.476 8.723 1.00 31.12 143 ASN B C 1
ATOM 2151 O O . ASN B 2 143 ? -17.931 6.359 8.109 1.00 32.97 143 ASN B O 1
ATOM 2156 N N . PHE B 2 144 ? -17.910 4.529 9.423 1.00 30.50 144 PHE B N 1
ATOM 2157 C CA . PHE B 2 144 ? -16.455 4.420 9.386 1.00 30.69 144 PHE B CA 1
ATOM 2158 C C . PHE B 2 144 ? -15.961 4.209 7.960 1.00 33.13 144 PHE B C 1
ATOM 2159 O O . PHE B 2 144 ? -15.008 4.860 7.516 1.00 28.67 144 PHE B O 1
ATOM 2167 N N . LEU B 2 145 ? -16.600 3.296 7.226 1.00 31.40 145 LEU B N 1
ATOM 2168 C CA . LEU B 2 145 ? -16.158 2.998 5.867 1.00 30.57 145 LEU B CA 1
ATOM 2169 C C . LEU B 2 145 ? -16.302 4.213 4.957 1.00 28.51 145 LEU B C 1
ATOM 2170 O O . LEU B 2 145 ? -15.456 4.446 4.086 1.00 28.47 145 LEU B O 1
ATOM 2175 N N . GLN B 2 146 ? -17.360 5.005 5.151 1.00 29.50 146 GLN B N 1
ATOM 2176 C CA . GLN B 2 146 ? -17.547 6.201 4.334 1.00 34.33 146 GLN B CA 1
ATOM 2177 C C . GLN B 2 146 ? -16.502 7.264 4.651 1.00 33.96 146 GLN B C 1
ATOM 2178 O O . GLN B 2 146 ? -15.983 7.921 3.741 1.00 32.69 146 GLN B O 1
ATOM 2184 N N . ARG B 2 147 ? -16.191 7.458 5.936 1.00 29.80 147 ARG B N 1
ATOM 2185 C CA . ARG B 2 147 ? -15.213 8.474 6.311 1.00 34.42 147 ARG B CA 1
ATOM 2186 C C . ARG B 2 147 ? -13.826 8.127 5.783 1.00 36.09 147 ARG B C 1
ATOM 2187 O O . ARG B 2 147 ? -13.079 9.012 5.350 1.00 38.61 147 ARG B O 1
ATOM 2195 N N . TRP B 2 148 ? -13.468 6.847 5.802 1.00 31.71 148 TRP B N 1
ATOM 2196 C CA . TRP B 2 148 ? -12.150 6.403 5.372 1.00 32.68 148 TRP B CA 1
ATOM 2197 C C . TRP B 2 148 ? -12.059 6.152 3.871 1.00 30.59 148 TRP B C 1
ATOM 2198 O O . TRP B 2 148 ? -10.973 5.829 3.379 1.00 35.29 148 TRP B O 1
ATOM 2209 N N . GLY B 2 149 ? -13.157 6.296 3.133 1.00 29.84 149 GLY B N 1
ATOM 2210 C CA . GLY B 2 149 ? -13.095 6.177 1.687 1.00 30.74 149 GLY B CA 1
ATOM 2211 C C . GLY B 2 149 ? -12.759 4.789 1.196 1.00 33.27 149 GLY B C 1
ATOM 2212 O O . GLY B 2 149 ? -12.141 4.644 0.135 1.00 32.03 149 GLY B O 1
ATOM 2213 N N . VAL B 2 150 ? -13.139 3.762 1.948 1.00 33.03 150 VAL B N 1
ATOM 2214 C CA . VAL B 2 150 ? -12.947 2.384 1.524 1.00 31.47 150 VAL B CA 1
ATOM 2215 C C . VAL B 2 150 ? -14.304 1.704 1.410 1.00 37.09 150 VAL B C 1
ATOM 2216 O O . VAL B 2 150 ? -15.358 2.340 1.497 1.00 39.75 150 VAL B O 1
#

Sequence (282 aa):
NIEPVIIETRLELIGRRYLDHLKKFENISLDDYLSSFEQQLITERLLQLITQAAIDDINDHILSKLKSGKSYTNFEAFIELGKYQILTPELAKQIAPSSGLRNRLVAEFDDIDPNQVFMMAISFALQQQYPLYVRQINSYLITLEKIPTIAELRELSLRLLTKIPYLKMLVLFGSRATSDWDFAVLYDEEKYNLYIQNNPLAAFVIPGILGEIFKINSDKIDIVELNHCSKLIAHFVARDGKVLYEEPGDEFDKFQQRVLLSNTEIKKIEKTKLENIENFLQRWGV

Radius of gyration: 20.77 Å; Cα contacts (8 Å, |Δi|>4): 339; chains: 2; bounding box: 48×46×54 Å

CATH classification: 1.20.120.580

Solvent-accessible surface area: 14626 Å² total; per-residue (Å²): 131,27,58,34,0,60,2,4,36,91,1,35,41,0,4,136,26,0,43,79,0,86,150,22,92,134,36,57,69,110,87,0,68,98,28,133,122,53,16,76,85,0,30,134,18,1,30,47,0,2,66,7,0,16,60,2,0,60,36,0,6,70,38,87,25,89,87,55,110,64,96,32,109,37,1,0,54,17,0,4,135,105,123,14,0,54,64,116,4,3,64,95,0,1,74,2,4,43,28,50,73,94,30,68,39,112,89,54,124,37,55,37,63,107,0,52,130,12,7,79,49,1,25,120,17,0,2,66,0,1,76,35,0,4,52,35,6,111,103,82,183,152,66,19,80,34,73,84,1,108,106,44,0,115,141,0,94,118,38,1,65,3,7,23,0,0,0,3,37,30,63,90,7,124,103,61,16,22,0,0,0,32,14,72,73,77,41,54,106,76,67,39,93,136,54,137,58,3,20,173,62,0,25,41,36,0,7,67,26,3,162,20,91,43,136,33,20,44,38,41,53,18,73,93,49,67,65,16,37,7,7,25,4,0,109,57,11,82,27,9,14,49,96,88,72,59,16,20,83,55,4,41,151,148,28,78,39,58,98,103,85,24,110,62,50,27,50,88,38,58,124,72,2,61,74,4,0,124,126,40,68,53

Foldseek 3Di:
DFDVVLLVVLLVVLVVLLVVLVVCVPPDPVNQVVDPPNLVSLLVSLLSNLVSVLVNLCRVCCVVPPPDDDQQLVSLCVCCVVVLDPNVLSVLCSCSSVSNCQSVPPVNPDDSVVSVVVSNSCNPRVVSVSVSNVVVVVVVD/DADALVVLLVLCVVCCVVPVQWAWKKWFDPRQCQATEIETEGNPVVVVVVCVVPVPVVLCVLVVSCVSRVHDSVRYDYHYPVDDDLVVLQRCLVGIDIRDHPPPCVSVVSNVVRHDDPVVVVVVVVVVVVVVVVVCVVVVD

Secondary structure (DSSP, 8-state):
---HHHHHHHHHHHHHHHHHHGGGTT--HHHHHH-HHHHHHHHHHHHHHHHHHHHHHHHHHHHHSTT----HHHHHHHHHHTTSS-HHHHHHHTTHHHHHHHHH-TT----HHHHHHHHHHHHHHHHHHHHHHHHHHHHT-/-PPPHHHHHHHGGGHHHHSTTEEEEEEESTTT---EEEEEEE-HHHHHHHHHH-TT-GGGHHHHHHHHHTS-GGGEEEEESSS--HHHHHHHHHH-EEEEESSTTHHHHHHHHHPPPHHHHHHHHHHHHHHHHHHHHHHT-

B-factor: mean 57.8, std 18.67, range [21.78, 133.55]

Organism: Aphanizomenon flos-aquae (strain 2012/KM1/D3) (NCBI:txid1532906)

InterPro domains:
  IPR008201 Ribonuclease HepT-like [PF01934] (17-134)
  IPR037038 tRNA nuclease HepT-like superfamily [G3DSA:1.20.120.580] (3-144)
  IPR052379 Type VII TA system RNase [PTHR33397] (4-142)

Nearest PDB structures (foldseek):
  7ae2-assembly1_A-2  TM=1.007E+00  e=6.198E-19  Aphanizomenon flos-aquae 2012/KM1/D3
  7ae9-assembly2_D  TM=9.949E-01  e=4.686E-17  Aphanizomenon flos-aquae 2012/KM1/D3
  7ae8-assembly2_D  TM=9.850E-01  e=6.294E-17  Aphanizomenon flos-aquae 2012/KM1/D3
  7ae9-assembly1_B  TM=9.911E-01  e=4.075E-16  Aphanizomenon flos-aquae 2012/KM1/D3
  7bxo-assembly1_C  TM=8.777E-01  e=9.270E-05  Shewanella oneidensis MR-1